Protein AF-G3NK75-F1 (afdb_monomer_lite)

Secondary structure (DSSP, 8-state):
-----------TTSSSHHHHTTS----HHHHHHHHHHHHHHHHHHHHHHHHHHHHHHHHIIIII-----HHHHHHHHHHHHHHHHHHHHHHHHHHHHHHHHHHHHHHHHHHHHHHHHHHHHHHHHHHHHHHHHHHHHHHHHHHHHHHHHHHHHHHHHGGGTTTT------HHHHHHHHHHHTPPP--

Sequence (187 aa):
LGSVCGRRPACRRNVCTKVLLAEGRETPFTEHCRSYESTYRTLQTEIQNLKDQVQELHRDLTRHHSIINTGRMGEIMDRSLRIDGQIASTHSTVETMRVAFEEIWDETFQRVTNEQEIYEAQLHDLMQLKQENSYLTTITRQISPYILSIAKVEERLQPRFQEATDHHDDRTETMLKIYEDGAPAKD

Radius of gyration: 41.84 Å; chains: 1; bounding box: 83×45×112 Å

InterPro domains:
  IPR039320 RING finger protein 207 [PTHR22635] (7-170)

Organism: Gasterosteus aculeatus (NCBI:txid69293)

pLDDT: mean 81.06, std 20.65, range [34.22, 98.81]

Foldseek 3Di:
DDDPPPDDPDPPDDPPQPVVPPVVDDDPVNVLVVVLVVLVVVLVVLVVVLVVLVVVLVCCVPPVVPDNPVVSVVVSVVSVVVSVVSVVVSVVVVVVVVVVVVVVVVVVVVVVVVVVVVVVVVVVVVVVVVVVVVVVVVVCVVCVVVVVVVVVVCVVCVVVCVVPDDDDDPPVVVVVVVVVVPDDDDD

Structure (mmCIF, N/CA/C/O backbone):
data_AF-G3NK75-F1
#
_entry.id   AF-G3NK75-F1
#
loop_
_atom_site.group_PDB
_atom_site.id
_atom_site.type_symbol
_atom_site.label_atom_id
_atom_site.label_alt_id
_atom_site.label_comp_id
_atom_site.label_asym_id
_atom_site.label_entity_id
_atom_site.label_seq_id
_atom_site.pdbx_PDB_ins_code
_atom_site.Cartn_x
_atom_site.Cartn_y
_atom_site.Cartn_z
_atom_site.occupancy
_atom_site.B_iso_or_equiv
_atom_site.auth_seq_id
_atom_site.auth_comp_id
_atom_site.auth_asym_id
_atom_site.auth_atom_id
_atom_site.pdbx_PDB_model_num
ATOM 1 N N . LEU A 1 1 ? -21.403 20.241 -1.932 1.00 34.22 1 LEU A N 1
ATOM 2 C CA . LEU A 1 1 ? -20.203 21.055 -2.239 1.00 34.22 1 LEU A CA 1
ATOM 3 C C . LEU A 1 1 ? -18.992 20.145 -2.101 1.00 34.22 1 LEU A C 1
ATOM 5 O O . LEU A 1 1 ? -18.601 19.832 -0.987 1.00 34.22 1 LEU A O 1
ATOM 9 N N . GLY A 1 2 ? -18.524 19.600 -3.226 1.00 37.00 2 GLY A N 1
ATOM 10 C CA . GLY A 1 2 ? -17.462 18.593 -3.267 1.00 37.00 2 GLY A CA 1
ATOM 11 C C . GLY A 1 2 ? -16.088 19.219 -3.048 1.00 37.00 2 GLY A C 1
ATOM 12 O O . GLY A 1 2 ? -15.741 20.2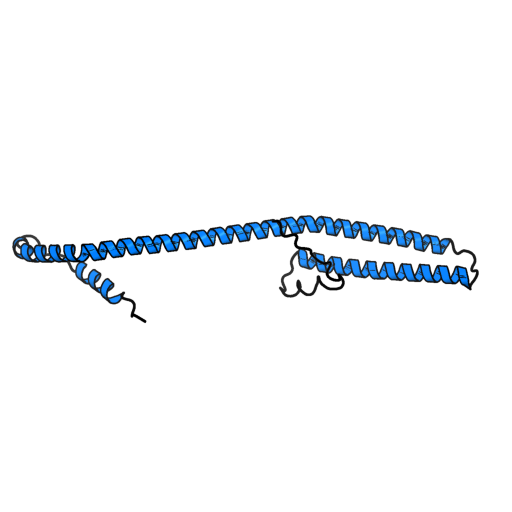00 -3.704 1.00 37.00 2 GLY A O 1
ATOM 13 N N . SER A 1 3 ? -15.321 18.657 -2.117 1.00 38.78 3 SER A N 1
ATOM 14 C CA . SER A 1 3 ? -13.951 19.078 -1.838 1.00 38.78 3 SER A CA 1
ATOM 15 C C . SER A 1 3 ? -13.010 18.467 -2.877 1.00 38.78 3 SER A C 1
ATOM 17 O O . SER A 1 3 ? -12.640 17.296 -2.801 1.00 38.78 3 SER A O 1
ATOM 19 N N . VAL A 1 4 ? -12.643 19.262 -3.883 1.00 43.81 4 VAL A N 1
ATOM 20 C CA . VAL A 1 4 ? -11.549 18.947 -4.807 1.00 43.81 4 VAL A CA 1
ATOM 21 C C . VAL A 1 4 ? -10.241 19.193 -4.057 1.00 43.81 4 VAL A C 1
ATOM 23 O O . VAL A 1 4 ? -9.708 20.302 -4.036 1.00 43.81 4 VAL A O 1
ATOM 26 N N . CYS A 1 5 ? -9.722 18.147 -3.414 1.00 44.88 5 CYS A N 1
ATOM 27 C CA . CYS A 1 5 ? -8.363 18.141 -2.883 1.00 44.88 5 CYS A CA 1
ATOM 28 C C . CYS A 1 5 ? -7.372 18.173 -4.055 1.00 44.88 5 CYS A C 1
ATOM 30 O O . CYS A 1 5 ? -6.965 17.142 -4.592 1.00 44.88 5 CYS A O 1
ATOM 32 N N . GLY A 1 6 ? -6.988 19.383 -4.462 1.00 39.81 6 GLY A N 1
ATOM 33 C CA . GLY A 1 6 ? -5.906 19.623 -5.407 1.00 39.81 6 GLY A CA 1
ATOM 34 C C . GLY A 1 6 ? -4.577 19.129 -4.840 1.00 39.81 6 GLY A C 1
ATOM 35 O O . GLY A 1 6 ? -3.879 19.857 -4.135 1.00 39.81 6 GLY A O 1
ATOM 36 N N . ARG A 1 7 ? -4.198 17.888 -5.162 1.00 47.72 7 ARG A N 1
ATOM 37 C CA . ARG A 1 7 ? -2.836 17.400 -4.925 1.00 47.72 7 ARG A CA 1
ATOM 38 C C . ARG A 1 7 ? -1.898 18.130 -5.885 1.00 47.72 7 ARG A C 1
ATOM 40 O O . ARG A 1 7 ? -1.855 17.835 -7.076 1.00 47.72 7 ARG A O 1
ATOM 47 N N . ARG A 1 8 ? -1.131 19.092 -5.365 1.00 43.53 8 ARG A N 1
ATOM 48 C CA . ARG A 1 8 ? 0.047 19.619 -6.068 1.00 43.53 8 ARG A CA 1
ATOM 49 C C . ARG A 1 8 ? 1.024 18.459 -6.315 1.00 43.53 8 ARG A C 1
ATOM 51 O O . ARG A 1 8 ? 1.237 17.671 -5.390 1.00 43.53 8 ARG A O 1
ATOM 58 N N . PRO A 1 9 ? 1.661 18.347 -7.494 1.00 42.59 9 PRO A N 1
ATOM 59 C CA . PRO A 1 9 ? 2.727 17.378 -7.694 1.00 42.59 9 PRO A CA 1
ATOM 60 C C . PRO A 1 9 ? 3.914 17.800 -6.823 1.00 42.59 9 PRO A C 1
ATOM 62 O O . PRO A 1 9 ? 4.664 18.711 -7.171 1.00 42.59 9 PRO A O 1
ATOM 65 N N . ALA A 1 10 ? 4.069 17.178 -5.655 1.00 45.06 10 ALA A N 1
ATOM 66 C CA . ALA A 1 10 ? 5.293 17.300 -4.880 1.00 45.06 10 ALA A CA 1
ATOM 67 C C . ALA A 1 10 ? 6.464 16.854 -5.770 1.00 45.06 10 ALA A C 1
ATOM 69 O O . ALA A 1 10 ? 6.373 15.840 -6.465 1.00 45.06 10 ALA A O 1
ATOM 70 N N . CYS A 1 11 ? 7.540 17.643 -5.785 1.00 41.31 11 CYS A N 1
ATOM 71 C CA . CYS A 1 11 ? 8.739 17.400 -6.581 1.00 41.31 11 CYS A CA 1
ATOM 72 C C . CYS A 1 11 ? 9.249 15.961 -6.356 1.00 41.31 11 CYS A C 1
ATOM 74 O O . CYS A 1 11 ? 9.781 15.617 -5.299 1.00 41.31 11 CYS A O 1
ATOM 76 N N . ARG A 1 12 ? 9.028 15.109 -7.364 1.00 52.41 12 ARG A N 1
ATOM 77 C CA . ARG A 1 12 ? 9.170 13.645 -7.354 1.00 52.41 12 ARG A CA 1
ATOM 78 C C . ARG A 1 12 ? 10.625 13.171 -7.402 1.00 52.41 12 ARG A C 1
ATOM 80 O O . ARG A 1 12 ? 10.978 12.410 -8.296 1.00 52.41 12 ARG A O 1
ATOM 87 N N . ARG A 1 13 ? 11.504 13.633 -6.511 1.00 50.06 13 ARG A N 1
ATOM 88 C CA . ARG A 1 13 ? 12.883 13.108 -6.510 1.00 50.06 13 ARG A CA 1
ATOM 89 C C . ARG A 1 13 ? 13.271 12.228 -5.338 1.00 50.06 13 ARG A C 1
ATOM 91 O O . ARG A 1 13 ? 14.138 11.409 -5.562 1.00 50.06 13 ARG A O 1
ATOM 98 N N . ASN A 1 14 ? 12.633 12.296 -4.166 1.00 50.38 14 ASN A N 1
ATOM 99 C CA . ASN A 1 14 ? 13.048 11.464 -3.015 1.00 50.38 14 ASN A CA 1
ATOM 100 C C . ASN A 1 14 ? 11.934 11.186 -1.980 1.00 50.38 14 ASN A C 1
ATOM 102 O O . ASN A 1 14 ? 12.223 10.997 -0.802 1.00 50.38 14 ASN A O 1
ATOM 106 N N . VAL A 1 15 ? 10.652 11.221 -2.361 1.00 51.34 15 VAL A N 1
ATOM 107 C CA . VAL A 1 15 ? 9.559 11.154 -1.362 1.00 51.34 15 VAL A CA 1
ATOM 108 C C . VAL A 1 15 ? 9.259 9.721 -0.893 1.00 51.34 15 VAL A C 1
ATOM 110 O O . VAL A 1 15 ? 8.742 9.542 0.202 1.00 51.34 15 VAL A O 1
ATOM 113 N N . CYS A 1 16 ? 9.602 8.688 -1.665 1.00 50.97 16 CYS A N 1
ATOM 114 C CA . CYS A 1 16 ? 9.035 7.356 -1.428 1.00 50.97 16 CYS A CA 1
ATOM 115 C C . CYS A 1 16 ? 9.762 6.529 -0.350 1.00 50.97 16 CYS A C 1
ATOM 117 O O . CYS A 1 16 ? 9.113 5.799 0.386 1.00 50.97 16 CYS A O 1
ATOM 119 N N . THR A 1 17 ? 11.074 6.673 -0.164 1.00 53.06 17 THR A N 1
ATOM 120 C CA . THR A 1 17 ? 11.820 5.710 0.670 1.00 53.06 17 THR A CA 1
ATOM 121 C C . THR A 1 17 ? 11.950 6.117 2.145 1.00 53.06 17 THR A C 1
ATOM 123 O O . THR A 1 17 ? 12.145 5.262 3.001 1.00 53.06 17 THR A O 1
ATOM 126 N N . LYS A 1 18 ? 11.813 7.405 2.501 1.00 51.62 18 LYS A N 1
ATOM 127 C CA . LYS A 1 18 ? 12.071 7.853 3.888 1.00 51.62 18 LYS A CA 1
ATOM 128 C C . LYS A 1 18 ? 10.910 7.666 4.866 1.00 51.62 18 LYS A C 1
ATOM 130 O O . LYS A 1 18 ? 11.167 7.570 6.058 1.00 51.62 18 LYS A O 1
ATOM 135 N N . VAL A 1 19 ? 9.666 7.604 4.389 1.00 51.53 19 VAL A N 1
ATOM 136 C CA . VAL A 1 19 ? 8.492 7.398 5.262 1.00 51.53 19 VAL A CA 1
ATOM 137 C C . VAL A 1 19 ? 8.189 5.906 5.452 1.00 51.53 19 VAL A C 1
ATOM 139 O O . VAL A 1 19 ? 7.726 5.516 6.514 1.00 51.53 19 VAL A O 1
ATOM 142 N N . LEU A 1 20 ? 8.536 5.052 4.482 1.00 51.81 20 LEU A N 1
ATOM 143 C CA . LEU A 1 20 ? 8.238 3.612 4.523 1.00 51.81 20 LEU A CA 1
ATOM 144 C C . LEU A 1 20 ? 9.281 2.762 5.257 1.00 51.81 20 LEU A C 1
ATOM 146 O O . LEU A 1 20 ? 8.963 1.680 5.733 1.00 51.81 20 LEU A O 1
ATOM 150 N N . LEU A 1 21 ? 10.520 3.243 5.386 1.00 53.97 21 LEU A N 1
ATOM 151 C CA . LEU A 1 21 ? 11.572 2.532 6.124 1.00 53.97 21 LEU A CA 1
ATOM 152 C C . LEU A 1 21 ? 11.503 2.745 7.647 1.00 53.97 21 LEU A C 1
ATOM 154 O O . LEU A 1 21 ? 12.310 2.169 8.372 1.00 53.97 21 LEU A O 1
ATOM 158 N N . ALA A 1 22 ? 10.567 3.562 8.141 1.00 52.19 22 ALA A N 1
ATOM 159 C CA . ALA A 1 22 ? 10.445 3.868 9.566 1.00 52.19 22 ALA A CA 1
ATOM 160 C C . ALA A 1 22 ? 9.773 2.745 10.380 1.00 52.19 22 ALA A C 1
ATOM 162 O O . ALA A 1 22 ? 10.002 2.663 11.583 1.00 52.19 22 ALA A O 1
ATOM 163 N N . GLU A 1 23 ? 8.992 1.861 9.747 1.00 54.59 23 GLU A N 1
ATOM 164 C CA . GLU A 1 23 ? 8.233 0.818 10.461 1.00 54.59 23 GLU A CA 1
ATOM 165 C C . GLU A 1 23 ? 8.931 -0.551 10.532 1.00 54.59 23 GLU A C 1
ATOM 167 O O . GLU A 1 23 ? 8.456 -1.446 11.226 1.00 54.59 23 GLU A O 1
ATOM 172 N N . GLY A 1 24 ? 10.079 -0.735 9.868 1.00 56.31 24 GLY A N 1
ATOM 173 C CA . GLY A 1 24 ? 10.946 -1.914 10.038 1.00 56.31 24 GLY A CA 1
ATOM 174 C C . GLY A 1 24 ? 10.348 -3.280 9.653 1.00 56.31 24 GLY A C 1
ATOM 175 O O . GLY A 1 24 ? 11.057 -4.282 9.733 1.00 56.31 24 GLY A O 1
ATOM 176 N N . ARG A 1 25 ? 9.079 -3.356 9.229 1.00 67.38 25 ARG A N 1
ATOM 177 C CA . ARG A 1 25 ? 8.448 -4.586 8.734 1.00 67.38 25 ARG A CA 1
ATOM 178 C C . ARG A 1 25 ? 8.603 -4.702 7.227 1.00 67.38 25 ARG A C 1
ATOM 180 O O . ARG A 1 25 ? 8.259 -3.790 6.481 1.00 67.38 25 ARG A O 1
ATOM 187 N N . GLU A 1 26 ? 9.073 -5.864 6.796 1.00 78.81 26 GLU A N 1
ATOM 188 C CA . GLU A 1 26 ? 9.057 -6.248 5.392 1.00 78.81 26 GLU A CA 1
ATOM 189 C C . GLU A 1 26 ? 7.619 -6.517 4.938 1.00 78.81 26 GLU A C 1
ATOM 191 O O . GLU A 1 26 ? 6.939 -7.398 5.463 1.00 78.81 26 GLU A O 1
ATOM 196 N N . THR A 1 27 ? 7.154 -5.729 3.972 1.00 87.31 27 THR A N 1
ATOM 197 C CA . THR A 1 27 ? 5.854 -5.873 3.312 1.00 87.31 27 THR A CA 1
ATOM 198 C C . THR A 1 27 ? 6.044 -5.985 1.794 1.00 87.31 27 THR A C 1
ATOM 200 O O . THR A 1 27 ? 7.030 -5.462 1.259 1.00 87.31 27 THR A O 1
ATOM 203 N N . PRO A 1 28 ? 5.085 -6.581 1.061 1.00 88.62 28 PRO A N 1
ATOM 204 C CA . PRO A 1 28 ? 5.124 -6.606 -0.404 1.00 88.62 28 PRO A CA 1
ATOM 205 C C . PRO A 1 28 ? 5.258 -5.204 -1.023 1.00 88.62 28 PRO A C 1
ATOM 207 O O . PRO A 1 28 ? 5.913 -5.024 -2.049 1.00 88.62 28 PRO A O 1
ATOM 210 N N . PHE A 1 29 ? 4.696 -4.184 -0.364 1.00 89.56 29 PHE A N 1
ATOM 211 C CA . PHE A 1 29 ? 4.814 -2.788 -0.777 1.00 89.56 29 PHE A CA 1
ATOM 212 C C . PHE A 1 29 ? 6.235 -2.240 -0.605 1.00 89.56 29 PHE A C 1
ATOM 214 O O . PHE A 1 29 ? 6.797 -1.673 -1.542 1.00 89.56 29 PHE A O 1
ATOM 221 N N . THR A 1 30 ? 6.860 -2.452 0.558 1.00 88.31 30 THR A N 1
ATOM 222 C CA . THR A 1 30 ? 8.239 -1.998 0.800 1.00 88.31 30 THR A CA 1
ATOM 223 C C . THR A 1 30 ? 9.243 -2.704 -0.109 1.00 88.31 30 THR A C 1
ATOM 225 O O . THR A 1 30 ? 10.180 -2.068 -0.594 1.00 88.31 30 THR A O 1
ATOM 228 N N . GLU A 1 31 ? 9.036 -3.992 -0.396 1.00 88.94 31 GLU A N 1
ATOM 229 C CA . GLU A 1 31 ? 9.855 -4.743 -1.351 1.00 88.94 31 GLU A CA 1
ATOM 230 C C . GLU A 1 31 ? 9.702 -4.209 -2.780 1.00 88.94 31 GLU A C 1
ATOM 232 O O . GLU A 1 31 ? 10.707 -3.917 -3.437 1.00 88.94 31 GLU A O 1
ATOM 237 N N . HIS A 1 32 ? 8.462 -3.991 -3.233 1.00 91.81 32 HIS A N 1
ATOM 238 C CA . HIS A 1 32 ? 8.180 -3.391 -4.535 1.00 91.81 32 HIS A CA 1
ATOM 239 C C . HIS A 1 32 ? 8.858 -2.024 -4.693 1.00 91.81 32 HIS A C 1
ATOM 241 O O . HIS A 1 32 ? 9.527 -1.786 -5.699 1.00 91.81 32 HIS A O 1
ATOM 247 N N . CYS A 1 33 ? 8.755 -1.143 -3.691 1.00 90.06 33 CYS A N 1
ATOM 248 C CA . CYS A 1 33 ? 9.387 0.176 -3.729 1.00 90.06 33 CYS A CA 1
ATOM 249 C C . CYS A 1 33 ? 10.914 0.092 -3.873 1.00 90.06 33 CYS A C 1
ATOM 251 O O . CYS A 1 33 ? 11.489 0.826 -4.678 1.00 90.06 33 CYS A O 1
ATOM 253 N N . ARG A 1 34 ? 11.579 -0.813 -3.139 1.00 88.56 34 ARG A N 1
ATOM 254 C CA . ARG A 1 34 ? 13.038 -1.005 -3.249 1.00 88.56 34 ARG A CA 1
ATOM 255 C C . ARG A 1 34 ? 13.442 -1.551 -4.616 1.00 88.56 34 ARG A C 1
ATOM 257 O O . ARG A 1 34 ? 14.404 -1.060 -5.209 1.00 88.56 34 ARG A O 1
ATOM 264 N N . SER A 1 35 ? 12.707 -2.543 -5.115 1.00 90.44 35 SER A N 1
ATOM 265 C CA . SER A 1 35 ? 12.940 -3.131 -6.436 1.00 90.44 35 SER A CA 1
ATOM 266 C C . SER A 1 35 ? 12.781 -2.084 -7.543 1.00 90.44 35 SER A C 1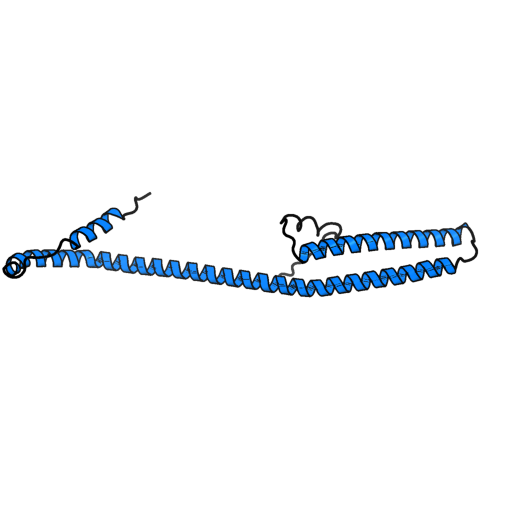
ATOM 268 O O . SER A 1 35 ? 13.694 -1.882 -8.345 1.00 90.44 35 SER A O 1
ATOM 270 N N . TYR A 1 36 ? 11.684 -1.320 -7.517 1.00 93.12 36 TYR A N 1
ATOM 271 C CA . TYR A 1 36 ? 11.435 -0.236 -8.465 1.00 93.12 36 TYR A CA 1
ATOM 272 C C . TYR A 1 36 ? 12.530 0.836 -8.427 1.00 93.12 36 TYR A C 1
ATOM 274 O O . TYR A 1 36 ? 13.000 1.264 -9.480 1.00 93.12 36 TYR A O 1
ATOM 282 N N . GLU A 1 37 ? 12.971 1.261 -7.238 1.00 90.81 37 GLU A N 1
ATOM 283 C CA . GLU A 1 37 ? 14.034 2.264 -7.111 1.00 90.81 37 GLU A CA 1
ATOM 284 C C . GLU A 1 37 ? 15.349 1.776 -7.742 1.00 90.81 37 GLU A C 1
ATOM 286 O O . GLU A 1 37 ? 16.023 2.540 -8.440 1.00 90.81 37 GLU A O 1
ATOM 291 N N . SER A 1 38 ? 15.686 0.497 -7.548 1.00 91.00 38 SER A N 1
ATOM 292 C CA . SER A 1 38 ? 16.848 -0.138 -8.176 1.00 91.00 38 SER A CA 1
ATOM 293 C C . SER A 1 38 ? 16.743 -0.119 -9.705 1.00 91.00 38 SER A C 1
ATOM 295 O O . SER A 1 38 ? 17.640 0.388 -10.384 1.00 91.00 38 SER A O 1
ATOM 297 N N . THR A 1 39 ? 15.618 -0.582 -10.259 1.00 94.50 39 THR A N 1
ATOM 298 C CA . THR A 1 39 ? 15.379 -0.599 -11.712 1.00 94.50 39 THR A CA 1
ATOM 299 C C . THR A 1 39 ? 15.385 0.804 -12.310 1.00 94.50 39 THR A C 1
ATOM 301 O O . THR A 1 39 ? 16.024 1.040 -13.336 1.00 94.50 39 THR A O 1
ATOM 304 N N . TYR A 1 40 ? 14.732 1.764 -11.654 1.00 94.94 40 TYR A N 1
ATOM 305 C CA . TYR A 1 40 ? 14.697 3.156 -12.093 1.00 94.94 40 TYR A CA 1
ATOM 306 C C . TYR A 1 40 ? 16.099 3.776 -12.134 1.00 94.94 40 TYR A C 1
ATOM 308 O O . TYR A 1 40 ? 16.437 4.473 -13.091 1.00 94.94 40 TYR A O 1
ATOM 316 N N . ARG A 1 41 ? 16.947 3.488 -11.136 1.00 95.31 41 ARG A N 1
ATOM 317 C CA . ARG A 1 41 ? 18.338 3.960 -11.106 1.00 95.31 41 ARG A CA 1
ATOM 318 C C . ARG A 1 41 ? 19.149 3.397 -12.274 1.00 95.31 41 ARG A C 1
ATOM 320 O O . ARG A 1 41 ? 19.861 4.157 -12.926 1.00 95.31 41 ARG A O 1
ATOM 327 N N . THR A 1 42 ? 18.997 2.109 -12.575 1.00 96.12 42 THR A N 1
ATOM 328 C CA . THR A 1 42 ? 19.641 1.472 -13.735 1.00 96.12 42 THR A CA 1
ATOM 329 C C . THR A 1 42 ? 19.199 2.126 -15.045 1.00 96.12 42 THR A C 1
ATOM 331 O O . THR A 1 42 ? 20.046 2.569 -15.820 1.00 96.12 42 THR A O 1
ATOM 334 N N . LEU A 1 43 ? 17.888 2.290 -15.259 1.00 96.50 43 LEU A N 1
ATOM 335 C CA . LEU A 1 43 ? 17.341 2.963 -16.445 1.00 96.50 43 LEU A CA 1
ATOM 336 C C . LEU A 1 43 ? 17.852 4.402 -16.577 1.00 96.50 43 LEU A C 1
ATOM 338 O O . LEU A 1 43 ? 18.207 4.846 -17.668 1.00 96.50 43 LEU A O 1
ATOM 342 N N . GLN A 1 44 ? 17.941 5.132 -15.465 1.00 96.88 44 GLN A N 1
ATOM 343 C CA . GLN A 1 44 ? 18.472 6.490 -15.451 1.00 96.88 44 GLN A CA 1
ATOM 344 C C . GLN A 1 44 ? 19.937 6.534 -15.913 1.00 96.88 44 GLN A C 1
ATOM 346 O O . GLN A 1 44 ? 20.300 7.403 -16.711 1.00 96.88 44 GLN A O 1
ATOM 351 N N . THR A 1 45 ? 20.772 5.601 -15.448 1.00 97.38 45 THR A N 1
ATOM 352 C CA . THR A 1 45 ? 22.165 5.474 -15.896 1.00 97.38 45 THR A CA 1
ATOM 353 C C . THR A 1 45 ? 22.250 5.110 -17.377 1.00 97.38 45 THR A C 1
ATOM 355 O O . THR A 1 45 ? 23.047 5.704 -18.104 1.00 97.38 45 THR A O 1
ATOM 358 N N . GLU A 1 46 ? 21.418 4.183 -17.855 1.00 97.31 46 GLU A N 1
ATOM 359 C CA . GLU A 1 46 ? 21.400 3.787 -19.266 1.00 97.31 46 GLU A CA 1
ATOM 360 C C . GLU A 1 46 ? 20.989 4.932 -20.198 1.00 97.31 46 GLU A C 1
ATOM 362 O O . GLU A 1 46 ? 21.651 5.160 -21.212 1.00 97.31 46 GLU A O 1
ATOM 367 N N . ILE A 1 47 ? 19.961 5.702 -19.829 1.00 97.62 47 ILE A N 1
ATOM 368 C CA . ILE A 1 47 ? 19.533 6.897 -20.569 1.00 97.62 47 ILE A CA 1
ATOM 369 C C . ILE A 1 47 ? 20.646 7.944 -20.600 1.00 97.62 47 ILE A C 1
ATOM 371 O O . ILE A 1 47 ? 20.869 8.572 -21.635 1.00 97.62 47 ILE A O 1
ATOM 375 N N . GLN A 1 48 ? 21.341 8.165 -19.481 1.00 97.94 48 GLN A N 1
ATOM 376 C CA . GLN A 1 48 ? 22.440 9.127 -19.455 1.00 97.94 48 GLN A CA 1
ATOM 377 C C . GLN A 1 48 ? 23.579 8.687 -20.379 1.00 97.94 48 GLN A C 1
ATOM 379 O O . GLN A 1 48 ? 24.047 9.481 -21.189 1.00 97.94 48 GLN A O 1
ATOM 384 N N . ASN A 1 49 ? 23.949 7.408 -20.340 1.00 97.75 49 ASN A N 1
ATOM 385 C CA . ASN A 1 49 ? 24.966 6.855 -21.226 1.00 97.75 49 ASN A CA 1
ATOM 386 C C . ASN A 1 49 ? 24.573 6.974 -22.712 1.00 97.75 49 ASN A C 1
ATOM 388 O O . ASN A 1 49 ? 25.415 7.300 -23.546 1.00 97.75 49 ASN A O 1
ATOM 392 N N . LEU A 1 50 ? 23.293 6.771 -23.045 1.00 97.44 50 LEU A N 1
ATOM 393 C CA . LEU A 1 50 ? 22.783 6.964 -24.403 1.00 97.44 50 LEU A CA 1
ATOM 394 C C . LEU A 1 50 ? 22.884 8.433 -24.847 1.00 97.44 50 LEU A C 1
ATOM 396 O O . LEU A 1 50 ? 23.319 8.710 -25.964 1.00 97.44 50 LEU A O 1
ATOM 400 N N . LYS A 1 51 ? 22.538 9.383 -23.966 1.00 97.75 51 LYS A N 1
ATOM 401 C CA . LYS A 1 51 ? 22.701 10.822 -24.239 1.00 97.75 51 LYS A CA 1
ATOM 402 C C . LYS A 1 51 ? 24.153 11.171 -24.540 1.00 97.75 51 LYS A C 1
ATOM 404 O O . LYS A 1 51 ? 24.404 11.909 -25.491 1.00 97.75 51 LYS A O 1
ATOM 409 N N . ASP A 1 52 ? 25.085 10.638 -23.758 1.00 96.94 52 ASP A N 1
ATOM 410 C CA . ASP A 1 52 ? 26.511 10.909 -23.931 1.00 96.94 52 ASP A CA 1
ATOM 411 C C . ASP A 1 52 ? 27.007 10.383 -25.293 1.00 96.94 52 ASP A C 1
ATOM 413 O O . ASP A 1 52 ? 27.662 11.121 -26.030 1.00 96.94 52 ASP A O 1
ATOM 417 N N . GLN A 1 53 ? 26.597 9.173 -25.698 1.00 95.06 53 GLN A N 1
ATOM 418 C CA . GLN A 1 53 ? 26.935 8.599 -27.012 1.00 95.06 53 GLN A CA 1
ATOM 419 C C . GLN A 1 53 ? 26.365 9.398 -28.191 1.00 95.06 53 GLN A C 1
ATOM 421 O O . GLN A 1 53 ? 27.053 9.604 -29.195 1.00 95.06 53 GLN A O 1
ATOM 426 N N . VAL A 1 54 ? 25.118 9.867 -28.078 1.00 94.94 54 VAL A N 1
ATOM 427 C CA . VAL A 1 54 ? 24.482 10.719 -29.096 1.00 94.94 54 VAL A CA 1
ATOM 428 C C . VAL A 1 54 ? 25.223 12.050 -29.218 1.00 94.94 54 VAL A C 1
ATOM 430 O O . VAL A 1 54 ? 25.495 12.511 -30.327 1.00 94.94 54 VAL A O 1
ATOM 433 N N . GLN A 1 55 ? 25.595 12.663 -28.090 1.00 93.69 55 GLN A N 1
ATOM 434 C CA . GLN A 1 55 ? 26.365 13.907 -28.092 1.00 93.69 55 GLN A CA 1
ATOM 435 C C . GLN A 1 55 ? 27.750 13.725 -28.709 1.00 93.69 55 GLN A C 1
ATOM 437 O O . GLN A 1 55 ? 28.195 14.584 -29.470 1.00 93.69 55 GLN A O 1
ATOM 442 N N . GLU A 1 56 ? 28.430 12.624 -28.402 1.00 91.12 56 GLU A N 1
ATOM 443 C CA . GLU A 1 56 ? 29.712 12.286 -29.012 1.00 91.12 56 GLU A CA 1
ATOM 444 C C . GLU A 1 56 ? 29.561 12.093 -30.525 1.00 91.12 56 GLU A C 1
ATOM 446 O O . GLU A 1 56 ? 30.329 12.669 -31.290 1.00 91.12 56 GLU A O 1
ATOM 451 N N . LEU A 1 57 ? 28.522 11.376 -30.975 1.00 90.00 57 LEU A N 1
ATOM 452 C CA . LEU A 1 57 ? 28.300 11.128 -32.405 1.00 90.00 57 LEU A CA 1
ATOM 453 C C . LEU A 1 57 ? 28.052 12.440 -33.153 1.00 90.00 57 LEU A C 1
ATOM 455 O O . LEU A 1 57 ? 28.598 12.667 -34.232 1.00 90.00 57 LEU A O 1
ATOM 459 N N . HIS A 1 58 ? 27.284 13.342 -32.543 1.00 89.50 58 HIS A N 1
ATOM 460 C CA . HIS A 1 58 ? 27.058 14.679 -33.077 1.00 89.50 58 HIS A CA 1
ATOM 461 C C . HIS A 1 58 ? 28.353 15.508 -33.143 1.00 89.50 58 HIS A C 1
ATOM 463 O O . HIS A 1 58 ? 28.583 16.225 -34.123 1.00 89.50 58 HIS A O 1
ATOM 469 N N . ARG A 1 59 ? 29.213 15.436 -32.115 1.00 89.12 59 ARG A N 1
ATOM 470 C CA . ARG A 1 59 ? 30.520 16.119 -32.108 1.00 89.12 59 ARG A CA 1
ATOM 471 C C . ARG A 1 59 ? 31.417 15.600 -33.226 1.00 89.12 59 ARG A C 1
ATOM 473 O O . ARG A 1 59 ? 31.996 16.423 -33.931 1.00 89.12 59 ARG A O 1
ATOM 480 N N . ASP A 1 60 ? 31.484 14.286 -33.410 1.00 86.06 60 ASP A N 1
ATOM 481 C CA . ASP A 1 60 ? 32.285 13.637 -34.451 1.00 86.06 60 ASP A CA 1
ATOM 482 C C . ASP A 1 60 ? 31.843 14.084 -35.850 1.00 86.06 60 ASP A C 1
ATOM 484 O O . ASP A 1 60 ? 32.664 14.543 -36.647 1.00 86.06 60 ASP A O 1
ATOM 488 N N . LEU A 1 61 ? 30.530 14.072 -36.101 1.00 85.00 61 LEU A N 1
ATOM 489 C CA . LEU A 1 61 ? 29.948 14.508 -37.369 1.00 85.00 61 LEU A CA 1
ATOM 490 C C . LEU A 1 61 ? 30.238 15.987 -37.667 1.00 85.00 61 LEU A C 1
ATOM 492 O O . LEU A 1 61 ? 30.591 16.342 -38.788 1.00 85.00 61 LEU A O 1
ATOM 496 N N . THR A 1 62 ? 30.108 16.851 -36.656 1.00 82.75 62 THR A N 1
ATOM 497 C CA . THR A 1 62 ? 30.198 18.310 -36.838 1.00 82.75 62 THR A CA 1
ATOM 498 C C . THR A 1 62 ? 31.642 18.821 -36.854 1.00 82.75 62 THR A C 1
ATOM 500 O O . THR A 1 62 ? 31.946 19.778 -37.561 1.00 82.75 62 THR A O 1
ATOM 503 N N . ARG A 1 63 ? 32.544 18.231 -36.055 1.00 75.56 63 ARG A N 1
ATOM 504 C CA . ARG A 1 63 ? 33.930 18.715 -35.900 1.00 75.56 63 ARG A CA 1
ATOM 505 C C . ARG A 1 63 ? 34.947 17.922 -36.697 1.00 75.56 63 ARG A C 1
ATOM 507 O O . ARG A 1 63 ? 35.900 18.515 -37.192 1.00 75.56 63 ARG A O 1
ATOM 514 N N . HIS A 1 64 ? 34.779 16.609 -36.794 1.00 71.75 64 HIS A N 1
ATOM 515 C CA . HIS A 1 64 ? 35.810 15.742 -37.352 1.00 71.75 64 HIS A CA 1
ATOM 516 C C . HIS A 1 64 ? 35.553 15.354 -38.808 1.00 71.75 64 HIS A C 1
ATOM 518 O O . HIS A 1 64 ? 36.441 14.753 -39.406 1.00 71.75 64 HIS A O 1
ATOM 524 N N . HIS A 1 65 ? 34.390 15.708 -39.387 1.00 65.38 65 HIS A N 1
ATOM 525 C CA . HIS A 1 65 ? 33.959 15.229 -40.714 1.00 65.38 65 HIS A CA 1
ATOM 526 C C . HIS A 1 65 ? 34.221 13.722 -40.872 1.00 65.38 65 HIS A C 1
ATOM 528 O O . HIS A 1 65 ? 34.568 13.237 -41.950 1.00 65.38 65 HIS A O 1
ATOM 534 N N . SER A 1 66 ? 34.129 12.980 -39.764 1.00 61.88 66 SER A N 1
ATOM 535 C CA . SER A 1 66 ? 34.377 11.552 -39.767 1.00 61.88 66 SER A CA 1
ATOM 536 C C . SER A 1 66 ? 33.361 10.916 -40.706 1.00 61.88 66 SER A C 1
ATOM 538 O O . SER A 1 66 ? 32.187 11.294 -40.723 1.00 61.88 66 SER A O 1
ATOM 540 N N . ILE A 1 67 ? 33.841 9.994 -41.544 1.00 66.75 67 ILE A N 1
ATOM 541 C CA . ILE A 1 67 ? 33.011 9.237 -42.484 1.00 66.75 67 ILE A CA 1
ATOM 542 C C . ILE A 1 67 ? 31.797 8.733 -41.701 1.00 66.75 67 ILE A C 1
ATOM 544 O O . ILE A 1 67 ? 31.971 8.090 -40.667 1.00 66.75 67 ILE A O 1
ATOM 548 N N . ILE A 1 68 ? 30.600 9.101 -42.163 1.00 66.88 68 ILE A N 1
ATOM 549 C CA . ILE A 1 68 ? 29.308 8.873 -41.504 1.00 66.88 68 ILE A CA 1
ATOM 550 C C . ILE A 1 68 ? 29.291 7.475 -40.867 1.00 66.88 68 ILE A C 1
ATOM 552 O O . ILE A 1 68 ? 29.209 6.470 -41.572 1.00 66.88 68 ILE A O 1
ATOM 556 N N . ASN A 1 69 ? 29.391 7.403 -39.534 1.00 73.25 69 ASN A N 1
ATOM 557 C CA . ASN A 1 69 ? 29.440 6.131 -38.813 1.00 73.25 69 ASN A CA 1
ATOM 558 C C . ASN A 1 69 ? 28.015 5.601 -38.602 1.00 73.25 69 ASN A C 1
ATOM 560 O O . ASN A 1 69 ? 27.451 5.650 -37.508 1.00 73.25 69 ASN A O 1
ATOM 564 N N . THR A 1 70 ? 27.417 5.137 -39.69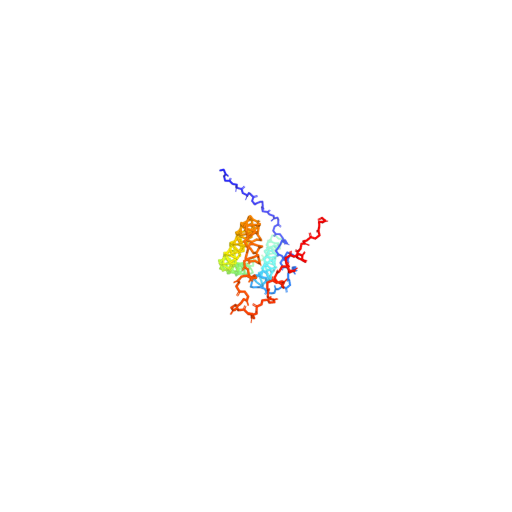9 1.00 82.50 70 THR A N 1
ATOM 565 C CA . THR A 1 70 ? 26.063 4.573 -39.736 1.00 82.50 70 THR A CA 1
ATOM 566 C C . THR A 1 70 ? 25.916 3.345 -38.836 1.00 82.50 70 THR A C 1
ATOM 568 O O . THR A 1 70 ? 24.839 3.139 -38.287 1.00 82.50 70 THR A O 1
ATOM 571 N N . GLY A 1 71 ? 26.993 2.579 -38.619 1.00 86.69 71 GLY A N 1
ATOM 572 C CA . GLY A 1 71 ? 27.016 1.445 -37.690 1.00 86.69 71 GLY A CA 1
ATOM 573 C C . GLY A 1 71 ? 26.786 1.873 -36.240 1.00 86.69 71 GLY A C 1
ATOM 574 O O . GLY A 1 71 ? 25.845 1.408 -35.603 1.00 86.69 71 GLY A O 1
ATOM 575 N N . ARG A 1 72 ? 27.565 2.845 -35.746 1.00 87.69 72 ARG A N 1
ATOM 576 C CA . ARG A 1 72 ? 27.400 3.401 -34.389 1.00 87.69 72 ARG A CA 1
ATOM 577 C C . ARG A 1 72 ? 26.042 4.080 -34.195 1.00 87.69 72 ARG A C 1
ATOM 579 O O . ARG A 1 72 ? 25.467 4.002 -33.115 1.00 87.69 72 ARG A O 1
ATOM 586 N N . MET A 1 73 ? 25.508 4.727 -35.233 1.00 90.62 73 MET A N 1
ATOM 587 C CA . MET A 1 73 ? 24.139 5.257 -35.205 1.00 90.62 73 MET A CA 1
ATOM 588 C C . MET A 1 73 ? 23.102 4.135 -35.039 1.00 90.62 73 MET A C 1
ATOM 590 O O . MET A 1 73 ? 22.198 4.267 -34.219 1.00 90.62 73 MET A O 1
ATOM 594 N N . GLY A 1 74 ? 23.258 3.023 -35.767 1.00 93.81 74 GLY A N 1
ATOM 595 C CA . GLY A 1 74 ? 22.408 1.837 -35.630 1.00 93.81 74 GLY A CA 1
ATOM 596 C C . GLY A 1 74 ? 22.431 1.262 -34.212 1.00 93.81 74 GLY A C 1
ATOM 597 O O . GLY A 1 74 ? 21.378 1.071 -33.615 1.00 93.81 74 GLY A O 1
ATOM 598 N N . GLU A 1 75 ? 23.616 1.103 -33.619 1.00 95.06 75 GLU A N 1
ATOM 599 C CA . GLU A 1 75 ? 23.766 0.617 -32.237 1.00 95.06 75 GLU A CA 1
ATOM 600 C C . GLU A 1 75 ? 23.082 1.530 -31.202 1.00 95.06 75 GLU A C 1
ATOM 602 O O . GLU A 1 75 ? 22.446 1.049 -30.259 1.00 95.06 75 GLU A O 1
ATOM 607 N N . ILE A 1 76 ? 23.184 2.853 -31.380 1.00 95.62 76 ILE A N 1
ATOM 608 C CA . ILE A 1 76 ? 22.495 3.844 -30.541 1.00 95.62 76 ILE A CA 1
ATOM 609 C C . ILE A 1 76 ? 20.974 3.692 -30.674 1.00 95.62 76 ILE A C 1
ATOM 611 O O . ILE A 1 76 ? 20.270 3.716 -29.661 1.00 95.62 76 ILE A O 1
ATOM 615 N N . MET A 1 77 ? 20.458 3.509 -31.893 1.00 96.56 77 MET A N 1
ATOM 616 C CA . MET A 1 77 ? 19.025 3.303 -32.130 1.00 96.56 77 MET A CA 1
ATOM 617 C C . MET A 1 77 ? 18.528 1.993 -31.508 1.00 96.56 77 MET A C 1
ATOM 619 O O . MET A 1 77 ? 17.535 2.011 -30.780 1.00 96.56 77 MET A O 1
ATOM 623 N N . ASP A 1 78 ? 19.249 0.887 -31.695 1.00 97.81 78 ASP A N 1
ATOM 624 C CA . ASP A 1 78 ? 18.914 -0.413 -31.098 1.00 97.81 78 ASP A CA 1
ATOM 625 C C . ASP A 1 78 ? 18.914 -0.346 -29.566 1.00 97.81 78 ASP A C 1
ATOM 627 O O . ASP A 1 78 ? 18.039 -0.897 -28.890 1.00 97.81 78 ASP A O 1
ATOM 631 N N . ARG A 1 79 ? 19.881 0.375 -28.987 1.00 97.44 79 ARG A N 1
ATOM 632 C CA . ARG A 1 79 ? 19.932 0.610 -27.543 1.00 97.44 79 ARG A CA 1
ATOM 633 C C . ARG A 1 79 ? 18.771 1.469 -27.053 1.00 97.44 79 ARG A C 1
ATOM 635 O O . ARG A 1 79 ? 18.219 1.150 -26.002 1.00 97.44 79 ARG A O 1
ATOM 642 N N . SER A 1 80 ? 18.392 2.511 -27.791 1.00 98.19 80 SER A N 1
ATOM 643 C CA . SER A 1 80 ? 17.218 3.331 -27.471 1.00 98.19 80 SER A CA 1
ATOM 644 C C . SER A 1 80 ? 15.950 2.481 -27.428 1.00 98.19 80 SER A C 1
ATOM 646 O O . SER A 1 80 ? 15.236 2.505 -26.431 1.00 98.19 80 SER A O 1
ATOM 648 N N . LEU A 1 81 ? 15.724 1.658 -28.458 1.00 98.19 81 LEU A N 1
ATOM 649 C CA . LEU A 1 81 ? 14.562 0.768 -28.538 1.00 98.19 81 LEU A CA 1
ATOM 650 C C . LEU A 1 81 ? 14.522 -0.235 -27.380 1.00 98.19 81 LEU A C 1
ATOM 652 O O . LEU A 1 81 ?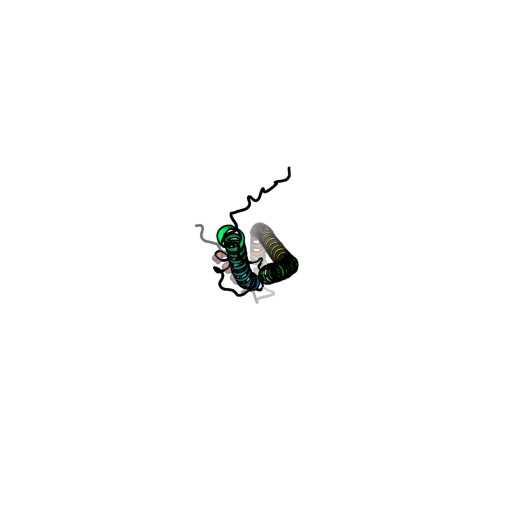 13.461 -0.494 -26.811 1.00 98.19 81 LEU A O 1
ATOM 656 N N . ARG A 1 82 ? 15.678 -0.785 -26.993 1.00 98.06 82 ARG A N 1
ATOM 657 C CA . ARG A 1 82 ? 15.766 -1.692 -25.843 1.00 98.06 82 ARG A CA 1
ATOM 658 C C . ARG A 1 82 ? 15.390 -0.996 -24.534 1.00 98.06 82 ARG A C 1
ATOM 660 O O . ARG A 1 82 ? 14.631 -1.570 -23.754 1.00 98.06 82 ARG A O 1
ATOM 667 N N . ILE A 1 83 ? 15.903 0.213 -24.302 1.00 98.00 83 ILE A N 1
ATOM 668 C CA . ILE A 1 83 ? 15.581 1.006 -23.106 1.00 98.00 83 ILE A CA 1
ATOM 669 C C . ILE A 1 83 ? 14.080 1.317 -23.069 1.00 98.00 83 ILE A C 1
ATOM 671 O O . ILE A 1 83 ? 13.451 1.132 -22.028 1.00 98.00 83 ILE A O 1
ATOM 675 N N . ASP A 1 84 ? 13.479 1.699 -24.199 1.00 98.44 84 ASP A N 1
ATOM 676 C CA . ASP A 1 84 ? 12.033 1.935 -24.290 1.00 98.44 84 ASP A CA 1
ATOM 677 C C . ASP A 1 84 ? 11.224 0.675 -23.943 1.00 98.44 84 ASP A C 1
ATOM 679 O O . ASP A 1 84 ? 10.264 0.742 -23.172 1.00 98.44 84 ASP A O 1
ATOM 683 N N . GLY A 1 85 ? 11.650 -0.497 -24.426 1.00 98.25 85 GLY A N 1
ATOM 684 C CA . GLY A 1 85 ? 11.043 -1.780 -24.062 1.00 98.25 85 GLY A CA 1
ATOM 685 C C . GLY A 1 85 ? 11.131 -2.084 -22.561 1.00 98.25 85 GLY A C 1
ATOM 686 O O . GLY A 1 85 ? 10.150 -2.519 -21.953 1.00 98.25 85 GLY A O 1
ATOM 687 N N . GLN A 1 86 ? 12.276 -1.805 -21.930 1.00 97.94 86 GLN A N 1
ATOM 688 C CA . GLN A 1 86 ? 12.448 -1.971 -20.482 1.00 97.94 86 GLN A CA 1
ATOM 689 C C . GLN A 1 86 ? 11.580 -0.992 -19.678 1.00 97.94 86 GLN A C 1
ATOM 691 O O . GLN A 1 86 ? 10.999 -1.385 -18.662 1.00 97.94 86 GLN A O 1
ATOM 696 N N . ILE A 1 87 ? 11.453 0.262 -20.125 1.00 97.81 87 ILE A N 1
ATOM 697 C CA . ILE A 1 87 ? 10.568 1.259 -19.507 1.00 97.81 87 ILE A CA 1
ATOM 698 C C . ILE A 1 87 ? 9.115 0.792 -19.595 1.00 97.81 87 ILE A C 1
ATOM 700 O O . ILE A 1 87 ? 8.420 0.791 -18.580 1.00 97.81 87 ILE A O 1
ATOM 704 N N . ALA A 1 88 ? 8.666 0.350 -20.773 1.00 98.38 88 ALA A N 1
ATOM 705 C CA . ALA A 1 88 ? 7.306 -0.141 -20.977 1.00 98.38 88 ALA A CA 1
ATOM 706 C C . ALA A 1 88 ? 6.999 -1.360 -20.092 1.00 98.38 88 ALA A C 1
ATOM 708 O O . ALA A 1 88 ? 5.964 -1.398 -19.424 1.00 98.38 88 ALA A O 1
ATOM 709 N N . SER A 1 89 ? 7.925 -2.322 -20.016 1.00 97.62 89 SER A N 1
ATOM 710 C CA . SER A 1 89 ? 7.788 -3.482 -19.131 1.00 97.62 89 SER A CA 1
ATOM 711 C C . SER A 1 89 ? 7.725 -3.073 -17.660 1.00 97.62 89 SER A C 1
ATOM 713 O O . SER A 1 89 ? 6.849 -3.541 -16.938 1.00 97.62 89 SER A O 1
ATOM 715 N N . THR A 1 90 ? 8.615 -2.181 -17.215 1.00 95.94 90 THR A N 1
ATOM 716 C CA . THR A 1 90 ? 8.638 -1.702 -15.823 1.00 95.94 90 THR A CA 1
ATOM 717 C C . THR A 1 90 ? 7.342 -0.969 -15.482 1.00 95.94 90 THR A C 1
ATOM 719 O O . THR A 1 90 ? 6.763 -1.201 -14.424 1.00 95.94 90 THR A O 1
ATOM 722 N N . HIS A 1 91 ? 6.847 -0.131 -16.395 1.00 97.12 91 HIS A N 1
ATOM 723 C CA . HIS A 1 91 ? 5.573 0.564 -16.246 1.00 97.12 91 HIS A CA 1
ATOM 724 C C . HIS A 1 91 ? 4.405 -0.420 -16.107 1.00 97.12 91 HIS A C 1
ATOM 726 O O . HIS A 1 91 ? 3.594 -0.279 -15.196 1.00 97.12 91 HIS A O 1
ATOM 732 N N . SER A 1 92 ? 4.334 -1.444 -16.965 1.00 97.88 92 SER A N 1
ATOM 733 C CA . SER A 1 92 ? 3.292 -2.477 -16.888 1.00 97.88 92 SER A CA 1
ATOM 734 C C . SER A 1 92 ? 3.315 -3.227 -15.553 1.00 97.88 92 SER A C 1
ATOM 736 O O . SER A 1 92 ? 2.261 -3.492 -14.974 1.00 97.88 92 SER A O 1
ATOM 738 N N . THR A 1 93 ? 4.505 -3.547 -15.038 1.00 95.62 93 THR A N 1
ATOM 739 C CA . THR A 1 93 ? 4.657 -4.185 -13.724 1.00 95.62 93 THR A CA 1
ATOM 740 C C . THR A 1 93 ? 4.149 -3.282 -12.603 1.00 95.62 93 THR A C 1
ATOM 742 O O . THR A 1 93 ? 3.421 -3.746 -11.730 1.00 95.62 93 THR A O 1
ATOM 745 N N . VAL A 1 94 ? 4.490 -1.989 -12.626 1.00 96.56 94 VAL A N 1
ATOM 746 C CA . VAL A 1 94 ? 4.011 -1.020 -11.624 1.00 96.56 94 VAL A CA 1
ATOM 747 C C . VAL A 1 94 ? 2.492 -0.868 -11.681 1.00 96.56 94 VAL A C 1
ATOM 749 O O . VAL A 1 94 ? 1.852 -0.851 -10.636 1.00 96.56 94 VAL A O 1
ATOM 752 N N . GLU A 1 95 ? 1.907 -0.814 -12.877 1.00 97.06 95 GLU A N 1
ATOM 753 C CA . GLU A 1 95 ? 0.454 -0.726 -13.045 1.00 97.06 95 GLU A CA 1
ATOM 754 C C . GLU A 1 95 ? -0.261 -1.966 -12.490 1.00 97.06 95 GLU A C 1
ATOM 756 O O . GLU A 1 95 ? -1.252 -1.843 -11.776 1.00 97.06 95 GLU A O 1
ATOM 761 N N . THR A 1 96 ? 0.289 -3.157 -12.745 1.00 96.12 96 THR A N 1
ATOM 762 C CA . THR A 1 96 ? -0.244 -4.423 -12.211 1.00 96.12 96 THR A CA 1
ATOM 763 C C . THR A 1 96 ? -0.185 -4.444 -10.684 1.00 96.12 96 THR A C 1
ATOM 765 O O . THR A 1 96 ? -1.165 -4.775 -10.021 1.00 96.12 96 THR A O 1
ATOM 768 N N . MET A 1 97 ? 0.954 -4.044 -10.113 1.00 95.06 97 MET A N 1
ATOM 769 C CA . MET A 1 97 ? 1.125 -3.983 -8.662 1.00 95.06 97 MET A CA 1
ATOM 770 C C . MET A 1 97 ? 0.235 -2.923 -8.012 1.00 95.06 97 MET A C 1
ATOM 772 O O . MET A 1 97 ? -0.203 -3.128 -6.885 1.00 95.06 97 MET A O 1
ATOM 776 N N . ARG A 1 98 ? -0.071 -1.816 -8.705 1.00 95.25 98 ARG A N 1
ATOM 777 C CA . ARG A 1 98 ? -1.001 -0.797 -8.198 1.00 95.25 98 ARG A CA 1
ATOM 778 C C . ARG A 1 98 ? -2.363 -1.410 -7.883 1.00 95.25 98 ARG A C 1
ATOM 780 O O . ARG A 1 98 ? -2.849 -1.208 -6.780 1.00 95.25 98 ARG A O 1
ATOM 787 N N . VAL A 1 99 ? -2.919 -2.188 -8.811 1.00 96.06 99 VAL A N 1
ATOM 788 C CA . VAL A 1 99 ? -4.219 -2.854 -8.626 1.00 96.06 99 VAL A CA 1
ATOM 789 C C . VAL A 1 99 ? -4.177 -3.815 -7.435 1.00 96.06 99 VAL A C 1
ATOM 791 O O . VAL A 1 99 ? -5.062 -3.779 -6.588 1.00 96.06 99 VAL A O 1
ATOM 794 N N . ALA A 1 100 ? -3.116 -4.620 -7.318 1.00 94.94 100 ALA A N 1
ATOM 795 C CA . ALA A 1 100 ? -2.958 -5.544 -6.193 1.00 94.94 100 ALA A CA 1
ATOM 796 C C . ALA A 1 100 ? -2.849 -4.818 -4.837 1.00 94.94 100 ALA A C 1
ATOM 798 O O . ALA A 1 100 ? -3.384 -5.280 -3.833 1.00 94.94 100 ALA A O 1
ATOM 799 N N . PHE A 1 101 ? -2.155 -3.676 -4.785 1.00 95.06 101 PHE A N 1
ATOM 800 C CA . PHE A 1 101 ? -2.070 -2.884 -3.558 1.00 95.06 101 PHE A CA 1
ATOM 801 C C . PHE A 1 101 ? -3.382 -2.182 -3.216 1.00 95.06 101 PHE A C 1
ATOM 803 O O . PHE A 1 101 ? -3.719 -2.124 -2.038 1.00 95.06 101 PHE A O 1
ATOM 810 N N . GLU A 1 102 ? -4.114 -1.679 -4.212 1.00 96.19 102 GLU A N 1
ATOM 811 C CA . GLU A 1 102 ? -5.447 -1.095 -4.018 1.00 96.19 102 GLU A CA 1
ATOM 812 C C . GLU A 1 102 ? -6.391 -2.110 -3.352 1.00 96.19 102 GLU A C 1
ATOM 814 O O . GLU A 1 102 ? -6.991 -1.786 -2.333 1.00 96.19 102 GLU A O 1
ATOM 819 N N . GLU A 1 103 ? -6.409 -3.363 -3.816 1.00 96.75 103 GLU A N 1
ATOM 820 C CA . GLU A 1 103 ? -7.202 -4.443 -3.206 1.00 96.75 103 GLU A CA 1
ATOM 821 C C . GLU A 1 103 ? -6.813 -4.707 -1.738 1.00 96.75 103 GLU A C 1
ATOM 823 O O . GLU A 1 103 ? -7.665 -4.698 -0.850 1.00 96.75 103 GLU A O 1
ATOM 828 N N . ILE A 1 104 ? -5.515 -4.850 -1.445 1.00 94.25 104 ILE A N 1
ATOM 829 C CA . ILE A 1 104 ? -5.019 -5.078 -0.073 1.00 94.25 104 ILE A CA 1
ATOM 830 C C . ILE A 1 104 ? -5.377 -3.912 0.862 1.00 94.25 104 ILE A C 1
ATOM 832 O O . ILE A 1 104 ? -5.674 -4.110 2.049 1.00 94.25 104 ILE A O 1
ATOM 836 N N . TRP A 1 105 ? -5.288 -2.679 0.360 1.00 95.56 105 TRP A N 1
ATOM 837 C CA . TRP A 1 105 ? -5.622 -1.488 1.132 1.00 95.56 105 TRP A CA 1
ATOM 838 C C . TRP A 1 105 ? -7.117 -1.389 1.392 1.00 95.56 105 TRP A C 1
ATOM 840 O O . TRP A 1 105 ? -7.487 -1.110 2.532 1.00 95.56 105 TRP A O 1
ATOM 850 N N . ASP A 1 106 ? -7.953 -1.672 0.396 1.00 97.44 106 ASP A N 1
ATOM 851 C CA . ASP A 1 106 ? -9.408 -1.669 0.537 1.00 97.44 106 ASP A CA 1
ATOM 852 C C . ASP A 1 106 ? -9.867 -2.735 1.542 1.00 97.44 106 ASP A C 1
ATOM 854 O O . ASP A 1 106 ? -10.640 -2.435 2.454 1.00 97.44 106 ASP A O 1
ATOM 858 N N . GLU A 1 107 ? -9.317 -3.951 1.472 1.00 97.06 107 GLU A N 1
ATOM 859 C CA . GLU A 1 107 ? -9.579 -5.006 2.460 1.00 97.06 107 GLU A CA 1
ATOM 860 C C . GLU A 1 107 ? -9.160 -4.592 3.876 1.00 97.06 107 GLU A C 1
ATOM 862 O O . GLU A 1 107 ? -9.883 -4.808 4.852 1.00 97.06 107 GLU A O 1
ATOM 867 N N . THR A 1 108 ? -7.975 -3.991 4.005 1.00 95.94 108 THR A N 1
ATOM 868 C CA . THR A 1 108 ? -7.460 -3.528 5.298 1.00 95.94 108 THR A CA 1
ATOM 869 C C . THR A 1 108 ? -8.315 -2.404 5.864 1.00 95.94 108 THR A C 1
ATOM 871 O O . THR A 1 108 ? -8.608 -2.411 7.059 1.00 95.94 108 THR A O 1
ATOM 874 N N . PHE A 1 109 ? -8.735 -1.464 5.021 1.00 96.94 109 PHE A N 1
ATOM 875 C CA . PHE A 1 109 ? -9.614 -0.375 5.410 1.00 96.94 109 PHE A CA 1
ATOM 876 C C . PHE A 1 109 ? -10.961 -0.915 5.890 1.00 96.94 109 PHE A C 1
ATOM 878 O O . PHE A 1 109 ? -11.369 -0.607 7.007 1.00 96.94 109 PHE A O 1
ATOM 885 N N . GLN A 1 110 ? -11.591 -1.802 5.115 1.00 98.44 110 GLN A N 1
ATOM 886 C CA . GLN A 1 110 ? -12.868 -2.407 5.485 1.00 98.44 110 GLN A CA 1
ATOM 887 C C . GLN A 1 110 ? -12.772 -3.201 6.792 1.00 98.44 110 GLN A C 1
ATOM 889 O O . GLN A 1 110 ? -13.659 -3.102 7.638 1.00 98.44 110 GLN A O 1
ATOM 894 N N . ARG A 1 111 ? -11.689 -3.965 6.991 1.00 98.38 111 ARG A N 1
ATOM 895 C CA . ARG A 1 111 ? -11.453 -4.691 8.246 1.00 98.38 111 ARG A CA 1
ATOM 896 C C . ARG A 1 111 ? -11.408 -3.735 9.437 1.00 98.38 111 ARG A C 1
ATOM 898 O O . ARG A 1 111 ? -12.100 -3.975 10.421 1.00 98.38 111 ARG A O 1
ATOM 905 N N . VAL A 1 112 ? -10.636 -2.653 9.336 1.00 98.50 112 VAL A N 1
ATOM 906 C CA . VAL A 1 112 ? -10.526 -1.652 10.409 1.00 98.50 112 VAL A CA 1
ATOM 907 C C . VAL A 1 112 ? -11.866 -0.955 10.658 1.00 98.50 112 VAL A C 1
ATOM 909 O O . VAL A 1 112 ? -12.225 -0.750 11.813 1.00 98.50 112 VAL A O 1
ATOM 912 N N . THR A 1 113 ? -12.634 -0.632 9.615 1.00 98.19 113 THR A N 1
ATOM 913 C CA . THR A 1 113 ? -13.986 -0.073 9.770 1.00 98.19 113 THR A CA 1
ATOM 914 C C . THR A 1 113 ? -14.899 -1.027 10.538 1.00 98.19 113 THR A C 1
ATOM 916 O O . THR A 1 113 ? -15.517 -0.614 11.513 1.00 98.19 113 THR A O 1
ATOM 919 N N . ASN A 1 114 ? -14.917 -2.314 10.183 1.00 98.62 114 ASN A N 1
ATOM 920 C CA . ASN A 1 114 ? -15.719 -3.310 10.899 1.00 98.62 114 ASN A CA 1
ATOM 921 C C . ASN A 1 114 ? -15.284 -3.440 12.371 1.00 98.62 114 ASN A C 1
ATOM 923 O O . ASN A 1 114 ? -16.122 -3.556 13.261 1.00 98.62 114 ASN A O 1
ATOM 927 N N . GLU A 1 115 ? -13.974 -3.419 12.645 1.00 98.56 115 GLU A N 1
ATOM 928 C CA . GLU A 1 115 ? -13.441 -3.444 14.014 1.00 98.56 115 GLU A CA 1
ATOM 929 C C . GLU A 1 115 ? -13.905 -2.224 14.827 1.00 98.56 115 GLU A C 1
ATOM 931 O O . GLU A 1 115 ? -14.288 -2.371 15.988 1.00 98.56 115 GLU A O 1
ATOM 936 N N . GLN A 1 116 ? -13.923 -1.035 14.217 1.00 98.69 116 GLN A N 1
ATOM 937 C CA . GLN A 1 116 ? -14.429 0.189 14.843 1.00 98.69 116 GLN A CA 1
ATOM 938 C C . GLN A 1 116 ? -15.929 0.098 15.141 1.00 98.69 116 GLN A C 1
ATOM 940 O O . GLN A 1 116 ? -16.331 0.379 16.267 1.00 98.69 116 GLN A O 1
ATOM 945 N N . GLU A 1 117 ? -16.740 -0.359 14.184 1.00 98.69 117 GLU A N 1
ATOM 946 C CA . GLU A 1 117 ? -18.189 -0.538 14.363 1.00 98.69 117 GLU A CA 1
ATOM 947 C C . GLU A 1 117 ? -18.511 -1.522 15.498 1.00 98.69 117 GLU A C 1
ATOM 949 O O . GLU A 1 117 ? -19.373 -1.255 16.339 1.00 98.69 117 GLU A O 1
ATOM 954 N N . ILE A 1 118 ? -17.784 -2.644 15.572 1.00 98.69 118 ILE A N 1
ATOM 955 C CA . ILE A 1 118 ? -17.924 -3.616 16.665 1.00 98.69 118 ILE A CA 1
ATOM 956 C C . ILE A 1 118 ? -17.591 -2.961 18.006 1.00 98.69 118 ILE A C 1
ATOM 958 O O . ILE A 1 118 ? -18.317 -3.150 18.984 1.00 98.69 118 ILE A O 1
ATOM 962 N N . TYR A 1 119 ? -16.502 -2.194 18.070 1.00 98.69 119 TYR A N 1
ATOM 963 C CA . TYR A 1 119 ? -16.081 -1.548 19.307 1.00 98.69 119 TYR A CA 1
ATOM 964 C C . TYR A 1 119 ? -17.088 -0.483 19.770 1.00 98.69 119 TYR A C 1
ATOM 966 O O . TYR A 1 119 ? -17.398 -0.391 20.958 1.00 98.69 119 TYR A O 1
ATOM 974 N N . GLU A 1 120 ? -17.657 0.287 18.841 1.00 98.75 120 GLU A N 1
ATOM 975 C CA . GLU A 1 120 ? -18.719 1.254 19.132 1.00 98.75 120 GLU A CA 1
ATOM 976 C C . GLU A 1 120 ? -19.989 0.576 19.663 1.00 98.75 120 GLU A C 1
ATOM 978 O O . GLU A 1 120 ? -20.548 1.033 20.664 1.00 98.75 120 GLU A O 1
ATOM 983 N N . ALA A 1 121 ? -20.409 -0.542 19.061 1.00 98.75 121 ALA A N 1
ATOM 984 C CA . ALA A 1 121 ? -21.543 -1.328 19.545 1.00 98.75 121 ALA A CA 1
ATOM 985 C C . ALA A 1 121 ? -21.313 -1.846 20.975 1.00 98.75 121 ALA A C 1
ATOM 987 O O . ALA A 1 121 ? -22.164 -1.662 21.844 1.00 98.75 121 ALA A O 1
ATOM 988 N N . GLN A 1 122 ? -20.124 -2.390 21.257 1.00 98.81 122 GLN A N 1
ATOM 989 C CA . GLN A 1 122 ? -19.754 -2.866 22.596 1.00 98.81 122 GLN A CA 1
ATOM 990 C C . GLN A 1 122 ? -19.803 -1.751 23.649 1.00 98.81 122 GLN A C 1
ATOM 992 O O . GLN A 1 122 ? -20.281 -1.963 24.766 1.00 98.81 122 GLN A O 1
ATOM 997 N N . LEU A 1 123 ? -19.327 -0.547 23.313 1.00 98.75 123 LEU A N 1
ATOM 998 C CA . LEU A 1 123 ? -19.432 0.609 24.205 1.00 98.75 123 LEU A CA 1
ATOM 999 C C . LEU A 1 123 ? -20.895 0.969 24.481 1.00 98.75 123 LEU A C 1
ATOM 1001 O O . LEU A 1 123 ? -21.251 1.275 25.623 1.00 98.75 123 LEU A O 1
ATOM 1005 N N . HIS A 1 124 ? -21.742 0.909 23.454 1.00 98.81 124 HIS A N 1
ATOM 1006 C CA . HIS A 1 124 ? -23.173 1.154 23.584 1.00 98.81 124 HIS A CA 1
ATOM 1007 C C . HIS A 1 124 ? -23.862 0.140 24.506 1.00 98.81 124 HIS A C 1
ATOM 1009 O O . HIS A 1 124 ? -24.589 0.553 25.415 1.00 98.81 124 HIS A O 1
ATOM 1015 N N . ASP A 1 125 ? -23.569 -1.151 24.346 1.00 98.75 125 ASP A N 1
ATOM 1016 C CA . ASP A 1 125 ? -24.112 -2.226 25.184 1.00 98.75 125 ASP A CA 1
ATOM 1017 C C . ASP A 1 125 ? -23.745 -2.029 26.664 1.00 98.75 125 ASP A C 1
ATOM 1019 O O . ASP A 1 125 ? -24.591 -2.132 27.556 1.00 98.75 125 ASP A O 1
ATOM 1023 N N . LEU A 1 126 ? -22.488 -1.669 26.950 1.00 98.81 126 LEU A N 1
ATOM 1024 C CA . LEU A 1 126 ? -22.035 -1.404 28.319 1.00 98.81 126 LEU A CA 1
ATOM 1025 C C . LEU A 1 126 ? -22.747 -0.199 28.946 1.00 98.81 126 LEU A C 1
ATOM 1027 O O . LEU A 1 126 ? -23.106 -0.231 30.128 1.00 98.81 126 LEU A O 1
ATOM 1031 N N . MET A 1 127 ? -22.972 0.867 28.172 1.00 98.62 127 MET A N 1
ATOM 1032 C CA . MET A 1 127 ? -23.742 2.023 28.638 1.00 98.62 127 MET A CA 1
ATOM 1033 C C . MET A 1 127 ? -25.195 1.647 28.938 1.00 98.62 127 MET A C 1
ATOM 1035 O O . MET A 1 127 ? -25.736 2.086 29.957 1.00 98.62 127 MET A O 1
ATOM 1039 N N . GLN A 1 128 ? -25.806 0.807 28.101 1.00 98.75 128 GLN A N 1
ATOM 1040 C CA . GLN A 1 128 ? -27.159 0.308 28.323 1.00 98.75 128 GLN A CA 1
ATOM 1041 C C . GLN A 1 128 ? -27.246 -0.508 29.620 1.00 98.75 128 GLN A C 1
ATOM 1043 O O . GLN A 1 128 ? -28.074 -0.197 30.477 1.00 98.75 128 GLN A O 1
ATOM 1048 N N . LEU A 1 129 ? -26.348 -1.476 29.827 1.00 98.81 129 LEU A N 1
ATOM 1049 C CA . LEU A 1 129 ? -26.320 -2.289 31.050 1.00 98.81 129 LEU A CA 1
ATOM 1050 C C . LEU A 1 129 ? -26.122 -1.437 32.311 1.00 98.81 129 LEU A C 1
ATOM 1052 O O . LEU A 1 129 ? -26.760 -1.668 33.341 1.00 98.81 129 LEU A O 1
ATOM 1056 N N . LYS A 1 130 ? -25.267 -0.411 32.241 1.00 98.62 130 LYS A N 1
ATOM 1057 C CA . LYS A 1 130 ? -25.078 0.541 33.344 1.00 98.62 130 LYS A CA 1
ATOM 1058 C C . LYS A 1 130 ? -26.374 1.286 33.669 1.00 98.62 130 LYS A C 1
ATOM 1060 O O . LYS A 1 130 ? -26.697 1.469 34.845 1.00 98.62 130 LYS A O 1
ATOM 1065 N N . GLN A 1 131 ? -27.112 1.707 32.647 1.00 98.69 131 GLN A N 1
ATOM 1066 C CA .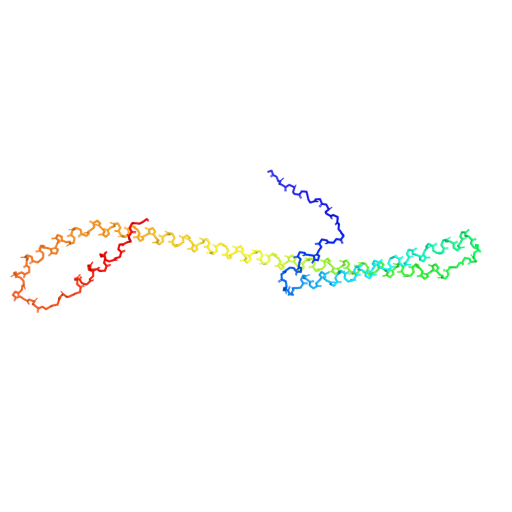 GLN A 1 131 ? -28.384 2.397 32.818 1.00 98.69 131 GLN A CA 1
ATOM 1067 C C . GLN A 1 131 ? -29.453 1.472 33.422 1.00 98.69 131 GLN A C 1
ATOM 1069 O O . GLN A 1 131 ? -30.128 1.861 34.376 1.00 98.69 131 GLN A O 1
ATOM 1074 N N . GLU A 1 132 ? -29.565 0.237 32.930 1.00 98.56 132 GLU A N 1
ATOM 1075 C CA . GLU A 1 132 ? -30.462 -0.791 33.476 1.00 98.56 132 GLU A CA 1
ATOM 1076 C C . GLU A 1 132 ? -30.166 -1.076 34.956 1.00 98.56 132 GLU A C 1
ATOM 1078 O O . GLU A 1 132 ? -31.071 -1.049 35.792 1.00 98.56 132 GLU A O 1
ATOM 1083 N N . ASN A 1 133 ? -28.892 -1.242 35.320 1.00 98.56 133 ASN A N 1
ATOM 1084 C CA . ASN A 1 133 ? -28.486 -1.449 36.710 1.00 98.56 133 ASN A CA 1
ATOM 1085 C C . ASN A 1 133 ? -28.817 -0.234 37.600 1.00 98.56 133 ASN A C 1
ATOM 1087 O O . ASN A 1 133 ? -29.267 -0.380 38.740 1.00 98.56 133 ASN A O 1
ATOM 1091 N N . SER A 1 134 ? -28.670 0.987 37.076 1.00 98.69 134 SER A N 1
ATOM 1092 C CA . SER A 1 134 ? -29.088 2.197 37.791 1.00 98.69 134 SER A CA 1
ATOM 1093 C C . SER A 1 134 ? -30.593 2.200 38.080 1.00 98.69 134 SER A C 1
ATOM 1095 O O . SER A 1 134 ? -31.010 2.578 39.181 1.00 98.69 134 SER A O 1
ATOM 1097 N N . TYR A 1 135 ? -31.421 1.763 37.125 1.00 98.69 135 TYR A N 1
ATOM 1098 C CA . TYR A 1 135 ? -32.862 1.617 37.339 1.00 98.69 135 TYR A CA 1
ATOM 1099 C C . TYR A 1 135 ? -33.177 0.562 38.402 1.00 98.69 135 TYR A C 1
ATOM 1101 O O . TYR A 1 135 ? -33.931 0.855 39.331 1.00 98.69 135 TYR A O 1
ATOM 1109 N N . LEU A 1 136 ? -32.552 -0.618 38.334 1.00 98.56 136 LEU A N 1
ATOM 1110 C CA . LEU A 1 136 ? -32.723 -1.669 39.344 1.00 98.56 136 LEU A CA 1
ATOM 1111 C C . LEU A 1 136 ? -32.314 -1.188 40.740 1.00 98.56 136 LEU A C 1
ATOM 1113 O O . LEU A 1 136 ? -33.079 -1.333 41.687 1.00 98.56 136 LEU A O 1
ATOM 1117 N N . THR A 1 137 ? -31.163 -0.524 40.867 1.00 98.44 137 THR A N 1
ATOM 1118 C CA . THR A 1 137 ? -30.696 0.064 42.135 1.00 98.44 137 THR A CA 1
ATOM 1119 C C . THR A 1 137 ? -31.696 1.082 42.690 1.00 98.44 137 THR A C 1
ATOM 1121 O O . THR A 1 137 ? -31.920 1.151 43.901 1.00 98.44 137 THR A O 1
ATOM 1124 N N . THR A 1 138 ? -32.316 1.874 41.812 1.00 98.56 138 THR A N 1
ATOM 1125 C CA . THR A 1 138 ? -33.323 2.870 42.197 1.00 98.56 138 THR A CA 1
ATOM 1126 C C . THR A 1 138 ? -34.574 2.193 42.748 1.00 98.56 138 THR A C 1
ATOM 1128 O O . THR A 1 138 ? -35.037 2.567 43.825 1.00 98.56 138 THR A O 1
ATOM 1131 N N . ILE A 1 139 ? -35.077 1.161 42.064 1.00 98.25 139 ILE A N 1
ATOM 1132 C CA . ILE A 1 139 ? -36.232 0.374 42.515 1.00 98.25 139 ILE A CA 1
ATOM 1133 C C . ILE A 1 139 ? -35.918 -0.306 43.851 1.00 98.25 139 ILE A C 1
ATOM 1135 O O . ILE A 1 139 ? -36.688 -0.155 44.796 1.00 98.25 139 ILE A O 1
ATOM 1139 N N . THR A 1 140 ? -34.767 -0.976 43.972 1.00 98.25 140 THR A N 1
ATOM 1140 C CA . THR A 1 140 ? -34.338 -1.642 45.212 1.00 98.25 140 THR A CA 1
ATOM 1141 C C . THR A 1 140 ? -34.315 -0.669 46.391 1.00 98.25 140 THR A C 1
ATOM 1143 O O . THR A 1 140 ? -34.884 -0.961 47.441 1.00 98.25 140 THR A O 1
ATOM 1146 N N . ARG A 1 141 ? -33.752 0.536 46.213 1.00 97.56 141 ARG A N 1
ATOM 1147 C CA . ARG A 1 141 ? -33.767 1.577 47.257 1.00 97.56 141 ARG A CA 1
ATOM 1148 C C . ARG A 1 141 ? -35.175 2.031 47.629 1.00 97.56 141 ARG A C 1
ATOM 1150 O O . ARG A 1 141 ? -35.426 2.296 48.801 1.00 97.56 141 ARG A O 1
ATOM 1157 N N . GLN A 1 142 ? -36.079 2.140 46.657 1.00 97.62 142 GLN A N 1
ATOM 1158 C CA . GLN A 1 142 ? -37.466 2.530 46.911 1.00 97.62 142 GLN A CA 1
ATOM 1159 C C . GLN A 1 142 ? -38.243 1.445 47.668 1.00 97.62 142 GLN A C 1
ATOM 1161 O O . GLN A 1 142 ? -39.073 1.785 48.509 1.00 97.62 142 GLN A O 1
ATOM 1166 N N . ILE A 1 143 ? -37.968 0.158 47.419 1.00 97.31 143 ILE A N 1
ATOM 1167 C CA . ILE A 1 143 ? -38.665 -0.952 48.090 1.00 97.31 143 ILE A CA 1
ATOM 1168 C C . ILE A 1 143 ? -38.067 -1.322 49.458 1.00 97.31 143 ILE A C 1
ATOM 1170 O O . ILE A 1 143 ? -38.801 -1.821 50.311 1.00 97.31 143 ILE A O 1
ATOM 1174 N N . SER A 1 144 ? -36.777 -1.051 49.707 1.00 97.44 144 SER A N 1
ATOM 1175 C CA . SER A 1 144 ? -36.089 -1.400 50.965 1.00 97.44 144 SER A CA 1
ATOM 1176 C C . SER A 1 144 ? -36.848 -0.998 52.241 1.00 97.44 144 SER A C 1
ATOM 1178 O O . SER A 1 144 ? -36.977 -1.847 53.123 1.00 97.44 144 SER A O 1
ATOM 1180 N N . PRO A 1 145 ? -37.408 0.223 52.380 1.00 96.69 145 PRO A N 1
ATOM 1181 C CA . PRO A 1 145 ? -38.152 0.600 53.583 1.00 96.69 145 PRO A CA 1
ATOM 1182 C C . PRO A 1 145 ? -39.395 -0.265 53.827 1.00 96.69 145 PRO A C 1
ATOM 1184 O O . PRO A 1 145 ? -39.718 -0.568 54.975 1.00 96.69 145 PRO A O 1
ATOM 1187 N N . TYR A 1 146 ? -40.082 -0.688 52.762 1.00 97.38 146 TYR A N 1
ATOM 1188 C CA . TYR A 1 146 ? -41.257 -1.554 52.869 1.00 97.38 146 TYR A CA 1
ATOM 1189 C C . TYR A 1 146 ? -40.865 -2.965 53.302 1.00 97.38 146 TYR A C 1
ATOM 1191 O O . TYR A 1 146 ? -41.511 -3.522 54.185 1.00 97.38 146 TYR A O 1
ATOM 1199 N N . ILE A 1 147 ? -39.771 -3.506 52.756 1.00 96.06 147 ILE A N 1
ATOM 1200 C CA . ILE A 1 147 ? -39.221 -4.805 53.174 1.00 96.06 147 ILE A CA 1
ATOM 1201 C C . ILE A 1 147 ? -38.843 -4.768 54.661 1.00 96.06 147 ILE A C 1
ATOM 1203 O O . ILE A 1 147 ? -39.260 -5.641 55.416 1.00 96.06 147 ILE A O 1
ATOM 1207 N N . LEU A 1 148 ? -38.135 -3.724 55.109 1.0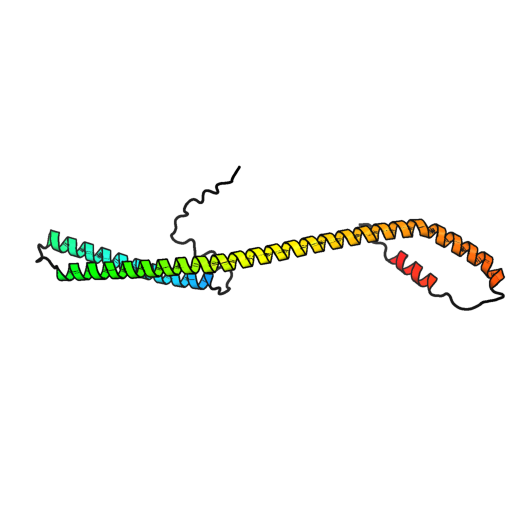0 94.56 148 LEU A N 1
ATOM 1208 C CA . LEU A 1 148 ? -37.773 -3.546 56.522 1.00 94.56 148 LEU A CA 1
ATOM 1209 C C . LEU A 1 148 ? -39.006 -3.412 57.428 1.00 94.56 148 LEU A C 1
ATOM 1211 O O . LEU A 1 148 ? -39.034 -3.953 58.534 1.00 94.56 148 LEU A O 1
ATOM 1215 N N . SER A 1 149 ? -40.041 -2.705 56.966 1.00 95.25 149 SER A N 1
ATOM 1216 C CA . SER A 1 149 ? -41.303 -2.596 57.698 1.00 95.25 149 SER A CA 1
ATOM 1217 C C . SER A 1 149 ? -42.007 -3.948 57.830 1.00 95.25 149 SER A C 1
ATOM 1219 O O . SER A 1 149 ? -42.557 -4.227 58.892 1.00 95.25 149 SER A O 1
ATOM 1221 N N . ILE A 1 150 ? -42.003 -4.772 56.778 1.00 93.25 150 ILE A N 1
ATOM 1222 C CA . ILE A 1 150 ? -42.592 -6.118 56.792 1.00 93.25 150 ILE A CA 1
ATOM 1223 C C . ILE A 1 150 ? -41.800 -7.028 57.732 1.00 93.25 150 ILE A C 1
ATOM 1225 O O . ILE A 1 150 ? -42.403 -7.596 58.635 1.00 93.25 150 ILE A O 1
ATOM 1229 N N . ALA A 1 151 ? -40.469 -7.081 57.612 1.00 91.00 151 ALA A N 1
ATOM 1230 C CA . ALA A 1 151 ? -39.611 -7.902 58.472 1.00 91.00 151 ALA A CA 1
ATOM 1231 C C . ALA A 1 151 ? -39.819 -7.589 59.965 1.00 91.00 151 ALA A C 1
ATOM 1233 O O . ALA A 1 151 ? -39.956 -8.487 60.790 1.00 91.00 151 ALA A O 1
ATOM 1234 N N . LYS A 1 152 ? -39.956 -6.304 60.319 1.00 90.44 152 LYS A N 1
ATOM 1235 C CA . LYS A 1 152 ? -40.255 -5.876 61.695 1.00 90.44 152 LYS A CA 1
ATOM 1236 C C . LYS A 1 152 ? -41.648 -6.297 62.177 1.00 90.44 152 LYS A C 1
ATOM 1238 O O . LYS A 1 152 ? -41.866 -6.482 63.374 1.00 90.44 152 LYS A O 1
ATOM 1243 N N . VAL A 1 153 ? -42.628 -6.375 61.277 1.00 90.94 153 VAL A N 1
ATOM 1244 C CA . VAL A 1 153 ? -43.966 -6.896 61.596 1.00 90.94 153 VAL A CA 1
ATOM 1245 C C . VAL A 1 153 ? -43.915 -8.414 61.757 1.00 90.94 153 VAL A C 1
ATOM 1247 O O . VAL A 1 153 ? -44.516 -8.927 62.699 1.00 90.94 153 VAL A O 1
ATOM 1250 N N . GLU A 1 154 ? -43.172 -9.114 60.901 1.00 81.12 154 GLU A N 1
ATOM 1251 C CA . GLU A 1 154 ? -42.950 -10.556 61.003 1.00 81.12 154 GLU A CA 1
ATOM 1252 C C . GLU A 1 154 ? -42.266 -10.927 62.317 1.00 81.12 154 GLU A C 1
ATOM 1254 O O . GLU A 1 154 ? -42.815 -11.751 63.034 1.00 81.12 154 GLU A O 1
ATOM 1259 N N . GLU A 1 155 ? -41.186 -10.249 62.719 1.00 82.06 155 GLU A N 1
ATOM 1260 C CA . GLU A 1 155 ? -40.499 -10.468 64.006 1.00 82.06 155 GLU A CA 1
ATOM 1261 C C . GLU A 1 155 ? -41.448 -10.310 65.209 1.00 82.06 155 GLU A C 1
ATOM 1263 O O . GLU A 1 155 ? -41.367 -11.048 66.184 1.00 82.06 155 GLU A O 1
ATOM 1268 N N . ARG A 1 156 ? -42.411 -9.379 65.144 1.00 78.00 156 ARG A N 1
ATOM 1269 C CA . ARG A 1 156 ? -43.433 -9.194 66.196 1.00 78.00 156 ARG A CA 1
ATOM 1270 C C . ARG A 1 156 ? -44.505 -10.280 66.200 1.00 78.00 156 ARG A C 1
ATOM 1272 O O . ARG A 1 156 ? -45.117 -10.527 67.239 1.00 78.00 156 ARG A O 1
ATOM 1279 N N . LEU A 1 157 ? -44.774 -10.889 65.050 1.00 73.75 157 LEU A N 1
ATOM 1280 C CA . LEU A 1 157 ? -45.695 -12.016 64.909 1.00 73.75 157 LEU A CA 1
ATOM 1281 C C . LEU A 1 157 ? -44.997 -13.349 65.215 1.00 73.75 157 LEU A C 1
ATOM 1283 O O . LEU A 1 157 ? -45.652 -14.262 65.710 1.00 73.75 157 LEU A O 1
ATOM 1287 N N . GLN A 1 158 ? -43.686 -13.446 64.997 1.00 59.88 158 GLN A N 1
ATOM 1288 C CA . GLN A 1 158 ? -42.852 -14.624 65.219 1.00 59.88 158 GLN A CA 1
ATOM 1289 C C . GLN A 1 158 ? -42.896 -15.187 66.650 1.00 59.88 158 GLN A C 1
ATOM 1291 O O . GLN A 1 158 ? -43.021 -16.399 66.754 1.00 59.88 158 GLN A O 1
ATOM 1296 N N . PRO A 1 159 ? -42.973 -14.420 67.761 1.00 54.44 159 PRO A N 1
ATOM 1297 C CA . PRO A 1 159 ? -43.207 -15.001 69.088 1.00 54.44 159 PRO A CA 1
ATOM 1298 C C . PRO A 1 159 ? -44.574 -15.696 69.228 1.00 54.44 159 PRO A C 1
ATOM 1300 O O . PRO A 1 159 ? -44.785 -16.418 70.195 1.00 54.44 159 PRO A O 1
ATOM 1303 N N . ARG A 1 160 ? -45.503 -15.524 68.274 1.00 52.31 160 ARG A N 1
ATOM 1304 C CA . ARG A 1 160 ? -46.744 -16.319 68.169 1.00 52.31 160 ARG A CA 1
ATOM 1305 C C . ARG A 1 160 ? -46.612 -17.532 67.231 1.00 52.31 160 ARG A C 1
ATOM 1307 O O . ARG A 1 160 ? -47.504 -18.370 67.230 1.00 52.31 160 ARG A O 1
ATOM 1314 N N . PHE A 1 161 ? -45.532 -17.624 66.449 1.00 48.28 161 PHE A N 1
ATOM 1315 C CA . PHE A 1 161 ? -45.199 -18.737 65.543 1.00 48.28 161 PHE A CA 1
ATOM 1316 C C . PHE A 1 161 ? -43.993 -19.580 66.013 1.00 48.28 161 PHE A C 1
ATOM 1318 O O . PHE A 1 161 ? -43.808 -20.686 65.517 1.00 48.28 161 PHE A O 1
ATOM 1325 N N . GLN A 1 162 ? -43.190 -19.118 66.979 1.00 44.00 162 GLN A N 1
ATOM 1326 C CA . GLN A 1 162 ? -42.063 -19.859 67.569 1.00 44.00 162 GLN A CA 1
ATOM 1327 C C . GLN A 1 162 ? -42.517 -21.063 68.412 1.00 44.00 162 GLN A C 1
ATOM 1329 O O . GLN A 1 162 ? -41.722 -21.954 68.678 1.00 44.00 162 GLN A O 1
ATOM 1334 N N . GLU A 1 163 ? -43.805 -21.159 68.765 1.00 45.19 163 GLU A N 1
ATOM 1335 C CA . GLU A 1 163 ? -44.379 -22.436 69.216 1.00 45.19 163 GLU A CA 1
ATOM 1336 C C . GLU A 1 163 ? -44.336 -23.520 68.112 1.00 45.19 163 GLU A C 1
ATOM 1338 O O . GLU A 1 163 ? -44.549 -24.691 68.416 1.00 45.19 163 GLU A O 1
ATOM 1343 N N . ALA A 1 164 ? -44.034 -23.174 66.848 1.00 46.22 164 ALA A N 1
ATOM 1344 C CA . ALA A 1 164 ? -44.069 -24.100 65.715 1.00 46.22 164 ALA A CA 1
ATOM 1345 C C . ALA A 1 164 ? -42.733 -24.350 64.979 1.00 46.22 164 ALA A C 1
ATOM 1347 O O . ALA A 1 164 ? -42.574 -25.451 64.455 1.00 46.22 164 ALA A O 1
ATOM 1348 N N . THR A 1 165 ? -41.772 -23.417 64.892 1.00 49.75 165 THR A N 1
ATOM 1349 C CA . THR A 1 165 ? -40.614 -23.596 63.975 1.00 49.75 165 THR A CA 1
ATOM 1350 C C . THR A 1 165 ? -39.347 -22.826 64.383 1.00 49.75 165 THR A C 1
ATOM 1352 O O . THR A 1 165 ? -39.032 -21.788 63.806 1.00 49.75 165 THR A O 1
ATOM 1355 N N . ASP A 1 166 ? -38.583 -23.344 65.344 1.00 39.69 166 ASP A N 1
ATOM 1356 C CA . ASP A 1 166 ? -37.183 -22.957 65.582 1.00 39.69 166 ASP A CA 1
ATOM 1357 C C . ASP A 1 166 ? -36.267 -23.757 64.645 1.00 39.69 166 ASP A C 1
ATOM 1359 O O . ASP A 1 166 ? -36.049 -24.943 64.870 1.00 39.69 166 ASP A O 1
ATOM 1363 N N . HIS A 1 167 ? -35.766 -23.135 63.576 1.00 48.50 167 HIS A N 1
ATOM 1364 C CA . HIS A 1 167 ? -34.421 -23.347 63.021 1.00 48.50 167 HIS A CA 1
ATOM 1365 C C . HIS A 1 167 ? -34.293 -22.610 61.681 1.00 48.50 167 HIS A C 1
ATOM 1367 O O . HIS A 1 167 ? -35.046 -22.897 60.755 1.00 48.50 167 HIS A O 1
ATOM 1373 N N . HIS A 1 168 ? -33.244 -21.782 61.572 1.00 48.44 168 HIS A N 1
ATOM 1374 C CA . HIS A 1 168 ? -32.565 -21.354 60.337 1.00 48.44 168 HIS A CA 1
ATOM 1375 C C . HIS A 1 168 ? -32.837 -19.917 59.848 1.00 48.44 168 HIS A C 1
ATOM 1377 O O . HIS A 1 168 ? -33.577 -19.746 58.889 1.00 48.44 168 HIS A O 1
ATOM 1383 N N . ASP A 1 169 ? -32.111 -18.905 60.355 1.00 54.25 169 ASP A N 1
ATOM 1384 C CA . ASP A 1 169 ? -31.772 -17.750 59.499 1.00 54.25 169 ASP A CA 1
ATOM 1385 C C . ASP A 1 169 ? -30.518 -16.953 59.930 1.00 54.25 169 ASP A C 1
ATOM 1387 O O . ASP A 1 169 ? -30.596 -16.006 60.700 1.00 54.25 169 ASP A O 1
ATOM 1391 N N . ASP A 1 170 ? -29.348 -17.343 59.410 1.00 57.19 170 ASP A N 1
ATOM 1392 C CA . ASP A 1 170 ? -28.046 -16.653 59.582 1.00 57.19 170 ASP A CA 1
ATOM 1393 C C . ASP A 1 170 ? -27.602 -15.949 58.265 1.00 57.19 170 ASP A C 1
ATOM 1395 O O . ASP A 1 170 ? -26.576 -15.272 58.169 1.00 57.19 170 ASP A O 1
ATOM 1399 N N . ARG A 1 171 ? -28.379 -16.114 57.178 1.00 61.91 171 ARG A N 1
ATOM 1400 C CA . ARG A 1 171 ? -28.012 -15.646 55.822 1.00 61.91 171 ARG A CA 1
ATOM 1401 C C . ARG A 1 171 ? -28.416 -14.198 55.570 1.00 61.91 171 ARG A C 1
ATOM 1403 O O . ARG A 1 171 ? -27.724 -13.491 54.836 1.00 61.91 171 ARG A O 1
ATOM 1410 N N . THR A 1 172 ? -29.503 -13.754 56.186 1.00 61.03 172 THR A N 1
ATOM 1411 C CA . THR A 1 172 ? -30.076 -12.420 55.973 1.00 61.03 172 THR A CA 1
ATOM 1412 C C . THR A 1 172 ? -29.172 -11.313 56.529 1.00 61.03 172 THR A C 1
ATOM 1414 O O . THR A 1 172 ? -28.990 -10.276 55.891 1.00 61.03 172 THR A O 1
ATOM 1417 N N . GLU A 1 173 ? -28.498 -11.569 57.651 1.00 60.00 173 GLU A N 1
ATOM 1418 C CA . GLU A 1 173 ? -27.576 -10.616 58.283 1.00 60.00 173 GLU A CA 1
ATOM 1419 C C . GLU A 1 173 ? -26.270 -10.441 57.484 1.00 60.00 173 GLU A C 1
ATOM 1421 O O . GLU A 1 173 ? -25.724 -9.341 57.372 1.00 60.00 173 GLU A O 1
ATOM 1426 N N . THR A 1 174 ? -25.804 -11.514 56.838 1.00 65.69 174 THR A N 1
ATOM 1427 C CA . THR A 1 174 ? -24.599 -11.498 55.994 1.00 65.69 174 THR A CA 1
ATOM 1428 C C . THR A 1 174 ? -24.805 -10.662 54.725 1.00 65.69 174 THR A C 1
ATOM 1430 O O . THR A 1 174 ? -23.891 -9.980 54.264 1.00 65.69 174 THR A O 1
ATOM 1433 N N . MET A 1 175 ? -26.019 -10.663 54.172 1.00 68.94 175 MET A N 1
ATOM 1434 C CA . MET A 1 175 ? -26.351 -9.928 52.950 1.00 68.94 175 MET A CA 1
ATOM 1435 C C . MET A 1 175 ? -26.431 -8.406 53.171 1.00 68.94 175 MET A C 1
ATOM 1437 O O . MET A 1 175 ? -26.093 -7.642 52.269 1.00 68.94 175 MET A O 1
ATOM 1441 N N . LEU A 1 176 ? -26.823 -7.957 54.369 1.00 65.50 176 LEU A N 1
ATOM 1442 C CA . LEU A 1 176 ? -26.904 -6.533 54.718 1.00 65.50 176 LEU A CA 1
ATOM 1443 C C . LEU A 1 176 ? -25.518 -5.873 54.817 1.00 65.50 176 LEU A C 1
ATOM 1445 O O . LEU A 1 176 ? -25.337 -4.762 54.323 1.00 65.50 176 LEU A O 1
ATOM 1449 N N . LYS A 1 177 ? -24.518 -6.578 55.362 1.00 65.94 177 LYS A N 1
ATOM 1450 C CA . LYS A 1 177 ? -23.155 -6.040 55.546 1.00 65.94 177 LYS A CA 1
ATOM 1451 C C . LYS A 1 177 ? -22.426 -5.747 54.231 1.00 65.94 177 LYS A C 1
ATOM 1453 O O . LYS A 1 177 ? -21.701 -4.764 54.132 1.00 65.94 177 LYS A O 1
ATOM 1458 N N . ILE A 1 178 ? -22.657 -6.552 53.194 1.00 69.44 178 ILE A N 1
ATOM 1459 C CA . ILE A 1 178 ? -21.991 -6.392 51.887 1.00 69.44 178 ILE A CA 1
ATOM 1460 C C . ILE A 1 178 ? -22.427 -5.091 51.184 1.00 69.44 178 ILE A C 1
ATOM 1462 O O . ILE A 1 178 ? -21.655 -4.503 50.428 1.00 69.44 178 ILE A O 1
ATOM 1466 N N . TYR A 1 179 ? -23.644 -4.606 51.450 1.00 60.97 179 TYR A N 1
ATOM 1467 C CA . TYR A 1 179 ? -24.144 -3.351 50.880 1.00 60.97 179 TYR A CA 1
ATOM 1468 C C . TYR A 1 179 ? -23.653 -2.099 51.622 1.00 60.97 179 TYR A C 1
ATOM 1470 O O . TYR A 1 179 ? -23.620 -1.027 51.016 1.00 60.97 179 TYR A O 1
ATOM 1478 N N . GLU A 1 180 ? -23.255 -2.218 52.892 1.00 60.41 180 GLU A N 1
ATOM 1479 C CA . GLU A 1 180 ? -22.678 -1.109 53.664 1.00 60.41 180 GLU A CA 1
ATOM 1480 C C . GLU A 1 180 ? -21.195 -0.872 53.320 1.00 60.41 180 GLU A C 1
ATOM 1482 O O . GLU A 1 180 ? -20.785 0.281 53.194 1.00 60.41 180 GLU A O 1
ATOM 1487 N N . ASP A 1 181 ? -20.421 -1.933 53.058 1.00 59.78 181 ASP A N 1
ATOM 1488 C CA . ASP A 1 181 ? -18.981 -1.846 52.742 1.00 59.78 181 ASP A CA 1
ATOM 1489 C C . ASP A 1 181 ? -18.665 -1.420 51.289 1.00 59.78 181 ASP A C 1
ATOM 1491 O O . ASP A 1 181 ? -17.539 -1.037 50.977 1.00 59.78 181 ASP A O 1
ATOM 1495 N N . GLY A 1 182 ? -19.641 -1.468 50.375 1.00 49.84 182 GLY A N 1
ATOM 1496 C CA . GLY A 1 182 ? -19.452 -1.154 48.949 1.00 49.84 182 GLY A CA 1
ATOM 1497 C C . GLY A 1 182 ? -19.621 0.321 48.558 1.00 49.84 182 GLY A C 1
ATOM 1498 O O . GLY A 1 182 ? -19.600 0.639 47.366 1.00 49.84 182 GLY A O 1
ATOM 1499 N N . ALA A 1 183 ? -19.841 1.231 49.513 1.00 47.25 183 ALA A N 1
ATOM 1500 C CA . ALA A 1 183 ? -20.019 2.652 49.220 1.00 47.25 183 ALA A CA 1
ATOM 1501 C C . ALA A 1 183 ? -18.681 3.290 48.785 1.00 47.25 183 ALA A C 1
ATOM 1503 O O . ALA A 1 183 ? -17.734 3.299 49.572 1.00 47.25 183 ALA A O 1
ATOM 1504 N N . PRO A 1 184 ? -18.563 3.863 47.570 1.00 47.03 184 PRO A N 1
ATOM 1505 C CA . PRO A 1 184 ? -17.352 4.582 47.200 1.00 47.03 184 PRO A CA 1
ATOM 1506 C C . PRO A 1 184 ? -17.205 5.826 48.083 1.00 47.03 184 PRO A C 1
ATOM 1508 O O . PRO A 1 184 ? -18.152 6.606 48.241 1.00 47.03 184 PRO A O 1
ATOM 1511 N N . ALA A 1 185 ? -16.008 6.005 48.649 1.00 48.59 185 ALA A N 1
ATOM 1512 C CA . ALA A 1 185 ? -15.602 7.251 49.280 1.00 48.59 185 ALA A CA 1
ATOM 1513 C C . ALA A 1 185 ? -15.829 8.404 48.292 1.00 48.59 185 ALA A C 1
ATOM 1515 O O . ALA A 1 185 ? -15.465 8.315 47.119 1.00 48.59 185 ALA A O 1
ATOM 1516 N N . LYS A 1 186 ? -16.497 9.459 48.762 1.00 44.53 186 LYS A N 1
ATOM 1517 C CA . LYS A 1 186 ? -16.625 10.710 48.019 1.00 44.53 186 LYS A CA 1
ATOM 1518 C C . LYS A 1 186 ? -15.250 11.373 47.969 1.00 44.53 186 LYS A C 1
ATOM 1520 O O . LYS A 1 186 ? -14.848 11.917 48.991 1.00 44.53 186 LYS A O 1
ATOM 1525 N N . ASP A 1 187 ? -14.620 11.354 46.801 1.00 41.06 187 ASP A N 1
ATOM 1526 C CA . ASP A 1 187 ? -13.602 12.315 46.363 1.00 41.06 187 ASP A CA 1
ATOM 1527 C C . ASP A 1 187 ? -13.987 12.844 44.973 1.00 41.06 187 ASP A C 1
ATOM 1529 O O . ASP A 1 187 ? -14.315 12.013 44.090 1.00 41.06 187 ASP A O 1
#